Protein AF-A0A524P0E2-F1 (afdb_monomer_lite)

pLDDT: mean 77.36, std 14.12, range [30.03, 95.38]

Radius of gyration: 19.07 Å; chains: 1; bounding box: 47×27×67 Å

Foldseek 3Di:
DDDPVPPPPDDPPPPPVVLVVLVVQLVVVLVVLVVVLVCLLVPVQDPLVVLLVVLVVLLVQQVVLLVVLQVQAPDDDPLQQDPLLLLLAQDDPHDGSVVSLVSLLSNLLSLLVNLSSVLSSCSNPPPVDPPSVVLSVLSSQLSSLSNSSSSRRCVSPVPSNLVSVVSVLSNQLSVLVVLLVVCVVLPDPCNCLQVVLSVQLNVLSVVLNVCVVVSPRNSNSVVSNSVSVVSNSVSSSVSVVCCVVDPDD

Secondary structure (DSSP, 8-state):
----S-----------HHHHHHHHHHHHHHHHHHHHHHHHHHH----HHHHHHHHHHHHHHHHHHHHHHHHS-SS---TTTS-GGGGG-SEETTEE-HHHHHHHHHHHHHHHHHHHHHHHHHHHH-TTSTTHHHHHHHHHHHHHHHHHHHHS-TTT-HHHHHHHHHHHHHHHHHHHHHHHHHHHHTT-S-HHHHHHHHHHHHHHHHHHHHHHHHTSSHHHHHHHHHHHHHHHHHHHHHHHHHHHHS---

Structure (mmCIF, N/CA/C/O backbone):
data_AF-A0A524P0E2-F1
#
_entry.id   AF-A0A524P0E2-F1
#
loop_
_atom_site.group_PDB
_atom_site.id
_atom_site.type_symbol
_atom_site.label_atom_id
_atom_site.label_alt_id
_atom_site.label_comp_id
_atom_site.label_asym_id
_atom_site.label_entity_id
_atom_site.label_seq_id
_atom_site.pdbx_PDB_ins_code
_atom_site.Cartn_x
_atom_site.Cartn_y
_atom_site.Cartn_z
_atom_site.occupancy
_atom_site.B_iso_or_equiv
_atom_site.auth_seq_id
_atom_site.auth_comp_id
_atom_site.auth_asym_id
_atom_site.auth_atom_id
_atom_site.pdbx_PDB_model_num
ATOM 1 N N . MET A 1 1 ? 25.767 12.186 -12.026 1.00 40.97 1 MET A N 1
ATOM 2 C CA . MET A 1 1 ? 24.611 12.477 -12.895 1.00 40.97 1 MET A CA 1
ATOM 3 C C . MET A 1 1 ? 24.558 11.353 -13.902 1.00 40.97 1 MET A C 1
ATOM 5 O O . MET A 1 1 ? 25.440 11.322 -14.733 1.00 40.97 1 MET A O 1
ATOM 9 N N . ASP A 1 2 ? 23.616 10.417 -13.780 1.00 30.03 2 ASP A N 1
ATOM 10 C CA . ASP A 1 2 ? 23.355 9.420 -14.825 1.00 30.03 2 ASP A CA 1
ATOM 11 C C . ASP A 1 2 ? 21.859 9.101 -14.850 1.00 30.03 2 ASP A C 1
ATOM 13 O O . ASP A 1 2 ? 21.228 8.776 -13.840 1.00 30.03 2 ASP A O 1
ATOM 17 N N . SER A 1 3 ? 21.289 9.288 -16.029 1.00 42.31 3 SER A N 1
ATOM 18 C CA . SER A 1 3 ? 19.893 9.129 -16.404 1.00 42.31 3 SER A CA 1
ATOM 19 C C . SER A 1 3 ? 19.429 7.676 -16.248 1.00 42.31 3 SER A C 1
ATOM 21 O O . SER A 1 3 ? 19.798 6.786 -17.012 1.00 42.31 3 SER A O 1
ATOM 23 N N . HIS A 1 4 ? 18.580 7.402 -15.256 1.00 41.31 4 HIS A N 1
ATOM 24 C CA . HIS A 1 4 ? 17.948 6.079 -15.101 1.00 41.31 4 HIS A CA 1
ATOM 25 C C . HIS A 1 4 ? 16.419 6.098 -15.088 1.00 41.31 4 HIS A C 1
ATOM 27 O O . HIS A 1 4 ? 15.792 5.058 -14.908 1.00 41.31 4 HIS A O 1
ATOM 33 N N . ILE A 1 5 ? 15.801 7.240 -15.387 1.00 44.66 5 ILE A N 1
ATOM 34 C CA . ILE A 1 5 ? 14.574 7.185 -16.179 1.00 44.66 5 ILE A CA 1
ATOM 35 C C . ILE A 1 5 ? 15.092 7.229 -17.605 1.00 44.66 5 ILE A C 1
ATOM 37 O O . ILE A 1 5 ? 15.627 8.258 -18.013 1.00 44.66 5 ILE A O 1
ATOM 41 N N . ALA A 1 6 ? 15.053 6.097 -18.311 1.00 37.38 6 ALA A N 1
ATOM 42 C CA . ALA A 1 6 ? 15.324 6.128 -19.738 1.00 37.38 6 ALA A CA 1
ATOM 43 C C . ALA A 1 6 ? 14.368 7.178 -20.326 1.00 37.38 6 ALA A C 1
ATOM 45 O O . ALA A 1 6 ? 13.155 7.026 -20.138 1.00 37.38 6 ALA A O 1
ATOM 46 N N . PRO A 1 7 ? 14.864 8.263 -20.953 1.00 35.88 7 PRO A N 1
ATOM 47 C CA . PRO A 1 7 ? 13.983 9.063 -21.775 1.00 35.88 7 PRO A CA 1
ATOM 48 C C . PRO A 1 7 ? 13.357 8.100 -22.780 1.00 35.88 7 PRO A C 1
ATOM 50 O O . PRO A 1 7 ? 14.031 7.195 -23.281 1.00 35.88 7 PRO A O 1
ATOM 53 N N . VAL A 1 8 ? 12.060 8.257 -23.029 1.00 45.44 8 VAL A N 1
ATOM 54 C CA . VAL A 1 8 ? 11.402 7.621 -24.169 1.00 45.44 8 VAL A CA 1
ATOM 55 C C . VAL A 1 8 ? 12.051 8.243 -25.406 1.00 45.44 8 VAL A C 1
ATOM 57 O O . VAL A 1 8 ? 11.589 9.249 -25.930 1.00 45.44 8 VAL A O 1
ATOM 60 N N . SER A 1 9 ? 13.226 7.745 -25.791 1.00 34.47 9 SER A N 1
ATOM 61 C CA . SER A 1 9 ? 13.945 8.227 -26.956 1.00 34.47 9 SER A CA 1
ATOM 62 C C . SER A 1 9 ? 13.223 7.679 -28.172 1.00 34.47 9 SER A C 1
ATOM 64 O O . SER A 1 9 ? 13.333 6.491 -28.474 1.00 34.47 9 SER A O 1
ATOM 66 N N . GLY A 1 10 ? 12.448 8.563 -28.800 1.00 38.09 10 GLY A N 1
ATOM 67 C CA . GLY A 1 10 ? 12.086 8.574 -30.214 1.00 38.09 10 GLY A CA 1
ATOM 68 C C . GLY A 1 10 ? 12.149 7.233 -30.933 1.00 38.09 10 GLY A C 1
ATOM 69 O O . GLY A 1 10 ? 12.986 7.034 -31.805 1.00 38.09 10 GLY A O 1
ATOM 70 N N . THR A 1 11 ? 11.224 6.337 -30.617 1.00 36.00 11 THR A N 1
ATOM 71 C CA . THR A 1 11 ? 10.731 5.394 -31.618 1.00 36.00 11 THR A CA 1
ATOM 72 C C . THR A 1 11 ? 9.344 5.886 -31.967 1.00 36.00 11 THR A C 1
ATOM 74 O O . THR A 1 11 ? 8.543 6.141 -31.071 1.00 36.00 11 THR A O 1
ATOM 77 N N . LYS A 1 12 ? 9.141 6.157 -33.261 1.00 36.09 12 LYS A N 1
ATOM 78 C CA . LYS A 1 12 ? 7.879 6.611 -33.849 1.00 36.09 12 LYS A CA 1
ATOM 79 C C . LYS A 1 12 ? 6.706 5.946 -33.136 1.00 36.09 12 LYS A C 1
ATOM 81 O O . LYS A 1 12 ? 6.750 4.734 -32.936 1.00 36.09 12 LYS A O 1
ATOM 86 N N . ASP A 1 13 ? 5.692 6.743 -32.806 1.00 38.25 13 ASP A N 1
ATOM 87 C CA . ASP A 1 13 ? 4.358 6.308 -32.398 1.00 38.25 13 ASP A CA 1
ATOM 88 C C . ASP A 1 13 ? 3.762 5.359 -33.453 1.00 38.25 13 ASP A C 1
ATOM 90 O O . ASP A 1 13 ? 2.864 5.696 -34.218 1.00 38.25 13 ASP A O 1
ATOM 94 N N . THR A 1 14 ? 4.243 4.123 -33.512 1.00 36.12 14 THR A N 1
ATOM 95 C CA . THR A 1 14 ? 3.373 3.006 -33.822 1.00 36.12 14 THR A CA 1
ATOM 96 C C . THR A 1 14 ? 2.455 2.928 -32.623 1.00 36.12 14 THR A C 1
ATOM 98 O O . THR A 1 14 ? 2.911 2.556 -31.538 1.00 36.12 14 THR A O 1
ATOM 101 N N . GLN A 1 15 ? 1.208 3.375 -32.803 1.00 40.88 15 GLN A N 1
ATOM 102 C CA . GLN A 1 15 ? 0.092 3.138 -31.893 1.00 40.88 15 GLN A CA 1
ATOM 103 C C . GLN A 1 15 ? 0.319 1.796 -31.207 1.00 40.88 15 GLN A C 1
ATOM 105 O O . GLN A 1 15 ? 0.245 0.763 -31.857 1.00 40.88 15 GLN A O 1
ATOM 110 N N . ASN A 1 16 ? 0.727 1.812 -29.940 1.00 47.53 16 ASN A N 1
ATOM 111 C CA . ASN A 1 16 ? 1.029 0.589 -29.221 1.00 47.53 16 ASN A CA 1
ATOM 112 C C . ASN A 1 16 ? -0.336 0.066 -28.760 1.00 47.53 16 ASN A C 1
ATOM 114 O O . ASN A 1 16 ? -0.877 0.639 -27.809 1.00 47.53 16 ASN A O 1
ATOM 118 N N . PRO A 1 17 ? -0.948 -0.942 -29.419 1.00 43.53 17 PRO A N 1
ATOM 119 C CA . PRO A 1 17 ? -2.311 -1.381 -29.103 1.00 43.53 17 PRO A CA 1
ATOM 120 C C . PRO A 1 17 ? -2.456 -1.834 -27.638 1.00 43.53 17 PRO A C 1
ATOM 122 O O . PRO A 1 17 ? -3.561 -1.869 -27.104 1.00 43.53 17 PRO A O 1
ATOM 125 N N . GLY A 1 18 ? -1.335 -2.091 -26.949 1.00 59.38 18 GLY A N 1
ATOM 126 C CA . GLY A 1 18 ? -1.276 -2.340 -25.511 1.00 59.38 18 GLY A CA 1
ATOM 127 C C . GLY A 1 18 ? -1.529 -1.121 -24.609 1.00 59.38 18 GLY A C 1
ATOM 128 O O . GLY A 1 18 ? -1.960 -1.287 -23.476 1.00 59.38 18 GLY A O 1
ATOM 129 N N . ARG A 1 19 ? -1.284 0.122 -25.046 1.00 65.38 19 ARG A N 1
ATOM 130 C CA . ARG A 1 19 ? -1.416 1.306 -24.168 1.00 65.38 19 ARG A CA 1
ATOM 131 C C . ARG A 1 19 ? -2.872 1.584 -23.804 1.00 65.38 19 ARG A C 1
ATOM 133 O O . ARG A 1 19 ? -3.183 1.784 -22.632 1.00 65.38 19 ARG A O 1
ATOM 140 N N . THR A 1 20 ? -3.752 1.570 -24.801 1.00 66.31 20 THR A N 1
ATOM 141 C CA . THR A 1 20 ? -5.191 1.783 -24.610 1.00 66.31 20 THR A CA 1
ATOM 142 C C . THR A 1 20 ? -5.815 0.638 -23.818 1.00 66.31 20 THR A C 1
ATOM 144 O O . THR A 1 20 ? -6.631 0.890 -22.936 1.00 66.31 20 THR A O 1
ATOM 147 N N . SER A 1 21 ? -5.382 -0.607 -24.053 1.00 75.56 21 SER A N 1
ATOM 148 C CA . SER A 1 21 ? -5.887 -1.762 -23.306 1.00 75.56 21 SER A CA 1
ATOM 149 C C . SER A 1 21 ? -5.453 -1.752 -21.837 1.00 75.56 21 SER A C 1
ATOM 151 O O . SER A 1 21 ? -6.283 -2.025 -20.976 1.00 75.56 21 SER A O 1
ATOM 153 N N . PHE A 1 22 ? -4.213 -1.359 -21.517 1.00 73.94 22 PHE A N 1
ATOM 154 C CA . PHE A 1 22 ? -3.768 -1.211 -20.125 1.00 73.94 22 PHE A CA 1
ATOM 155 C C . PHE A 1 22 ? -4.465 -0.057 -19.396 1.00 73.94 22 PHE A C 1
ATOM 157 O O . PHE A 1 22 ? -4.791 -0.200 -18.220 1.00 73.94 22 PHE A O 1
ATOM 164 N N . LEU A 1 23 ? -4.707 1.074 -20.068 1.00 74.81 23 LEU A N 1
ATOM 165 C CA . LEU A 1 23 ? -5.460 2.184 -19.474 1.00 74.81 23 LEU A CA 1
ATOM 166 C C . LEU A 1 23 ? -6.912 1.783 -19.204 1.00 74.81 23 LEU A C 1
ATOM 168 O O . LEU A 1 23 ? -7.387 1.977 -18.091 1.00 74.81 23 LEU A O 1
ATOM 172 N N . LEU A 1 24 ? -7.581 1.159 -20.179 1.00 82.81 24 LEU A N 1
ATOM 173 C CA . LEU A 1 24 ? -8.944 0.653 -20.016 1.00 82.81 24 LEU A CA 1
ATOM 174 C C . LEU A 1 24 ? -9.024 -0.380 -18.888 1.00 82.81 24 LEU A C 1
ATOM 176 O O . LEU A 1 24 ? -9.877 -0.272 -18.012 1.00 82.81 24 LEU A O 1
ATOM 180 N N . TRP A 1 25 ? -8.108 -1.349 -18.874 1.00 84.31 25 TRP A N 1
ATOM 181 C CA . TRP A 1 25 ? -8.028 -2.352 -17.816 1.00 84.31 25 TRP A CA 1
ATOM 182 C C . TRP A 1 25 ? -7.789 -1.713 -16.445 1.00 84.31 25 TRP A C 1
ATOM 184 O O . TRP A 1 25 ? -8.423 -2.107 -15.465 1.00 84.31 25 TRP A O 1
ATOM 194 N N . GLY A 1 26 ? -6.934 -0.690 -16.375 1.00 82.44 26 GLY A N 1
ATOM 195 C CA . GLY A 1 26 ? -6.683 0.031 -15.138 1.00 82.44 26 GLY A CA 1
ATOM 196 C C . GLY A 1 26 ? -7.902 0.797 -14.639 1.00 82.44 26 GLY A C 1
ATOM 197 O O . GLY A 1 26 ? -8.252 0.695 -13.466 1.00 82.44 26 GLY A O 1
ATOM 198 N N . THR A 1 27 ? -8.609 1.485 -15.535 1.00 83.62 27 THR A N 1
ATOM 199 C CA . THR A 1 27 ? -9.869 2.167 -15.226 1.00 83.62 27 THR A CA 1
ATOM 200 C C . THR A 1 27 ? -10.929 1.185 -14.730 1.00 83.62 27 THR A C 1
ATOM 202 O O . THR A 1 27 ? -11.498 1.405 -13.662 1.00 83.62 27 THR A O 1
ATOM 205 N N . VAL A 1 28 ? -11.158 0.077 -15.445 1.00 89.62 28 VAL A N 1
ATOM 206 C CA . VAL A 1 28 ? -12.120 -0.968 -15.046 1.00 89.62 28 VAL A CA 1
ATOM 207 C C . VAL A 1 28 ? -11.756 -1.555 -13.682 1.00 89.62 28 VAL A C 1
ATOM 209 O O . VAL A 1 28 ? -12.627 -1.712 -12.830 1.00 89.62 28 VAL A O 1
ATOM 212 N N . SER A 1 29 ? -10.471 -1.813 -13.437 1.00 89.00 29 SER A N 1
ATOM 213 C CA . SER A 1 29 ? -9.992 -2.331 -12.154 1.00 89.00 29 SER A CA 1
ATOM 214 C C . SER A 1 29 ? -10.233 -1.343 -11.010 1.00 89.00 29 SER A C 1
ATOM 216 O O . SER A 1 29 ? -10.683 -1.747 -9.940 1.00 89.00 29 SER A O 1
ATOM 218 N N . CYS A 1 30 ? -9.986 -0.045 -11.218 1.00 88.31 30 CYS A N 1
ATOM 219 C CA . CYS A 1 30 ? -10.256 0.988 -10.214 1.00 88.31 30 CYS A CA 1
ATOM 220 C C . CYS A 1 30 ? -11.757 1.126 -9.915 1.00 88.31 30 CYS A C 1
ATOM 222 O O . CYS A 1 30 ? -12.129 1.230 -8.748 1.00 88.31 30 CYS A O 1
ATOM 224 N N . PHE A 1 31 ? -12.626 1.066 -10.932 1.00 91.38 31 PHE A N 1
ATOM 225 C CA . PHE A 1 31 ? -14.078 1.025 -10.719 1.00 91.38 31 PHE A CA 1
ATOM 226 C C . PHE A 1 31 ? -14.509 -0.224 -9.948 1.00 91.38 31 PHE A C 1
ATOM 228 O O . PHE A 1 31 ? -15.298 -0.119 -9.011 1.00 91.38 31 PHE A O 1
ATOM 235 N N . GLY A 1 32 ? -13.947 -1.387 -10.283 1.00 93.19 32 GLY A N 1
ATOM 236 C CA . GLY A 1 32 ? -14.162 -2.621 -9.530 1.00 93.19 32 GLY A CA 1
ATOM 237 C C . GLY A 1 32 ? -13.738 -2.494 -8.065 1.00 93.19 32 GLY A C 1
ATOM 238 O O . GLY A 1 32 ? -14.451 -2.955 -7.179 1.00 93.19 32 GLY A O 1
ATOM 239 N N . PHE A 1 33 ? -12.627 -1.806 -7.788 1.00 92.62 33 PHE A N 1
ATOM 240 C CA . PHE A 1 33 ? -12.160 -1.548 -6.424 1.00 92.62 33 PHE A CA 1
ATOM 241 C C . PHE A 1 33 ? -13.099 -0.613 -5.643 1.00 92.62 33 PHE A C 1
ATOM 243 O O . PHE A 1 33 ? -13.397 -0.870 -4.479 1.00 92.62 33 PHE A O 1
ATOM 250 N N . ILE A 1 34 ? -13.624 0.437 -6.283 1.00 93.19 34 ILE A N 1
ATOM 251 C CA . ILE A 1 34 ? -14.641 1.321 -5.684 1.00 93.19 34 ILE A CA 1
ATOM 252 C C . ILE A 1 34 ? -15.921 0.536 -5.380 1.00 93.19 34 ILE A C 1
ATOM 254 O O . ILE A 1 34 ? -16.482 0.660 -4.292 1.00 93.19 34 ILE A O 1
ATOM 258 N N . PHE A 1 35 ? -16.365 -0.308 -6.312 1.00 94.69 35 PHE A N 1
ATOM 259 C CA . PHE A 1 35 ? -17.519 -1.176 -6.097 1.00 94.69 35 PHE A CA 1
ATOM 260 C C . PHE A 1 35 ? -17.286 -2.150 -4.933 1.00 94.69 35 PHE A C 1
ATOM 262 O O . PHE A 1 35 ? -18.177 -2.360 -4.115 1.00 94.69 35 PHE A O 1
ATOM 269 N N . LEU A 1 36 ? -16.069 -2.682 -4.798 1.00 94.25 36 LEU A N 1
ATOM 270 C CA . LEU A 1 36 ? -15.681 -3.528 -3.673 1.00 94.25 36 LEU A CA 1
ATOM 271 C C . LEU A 1 36 ? -15.722 -2.780 -2.331 1.00 94.25 36 LEU A C 1
ATOM 273 O O . LEU A 1 36 ? -16.206 -3.346 -1.356 1.00 94.25 36 LEU A O 1
ATOM 277 N N . ILE A 1 37 ? -15.294 -1.513 -2.275 1.00 93.25 37 ILE A N 1
ATOM 278 C CA . ILE A 1 37 ? -15.468 -0.664 -1.081 1.00 93.25 37 ILE A CA 1
ATOM 279 C C . ILE A 1 37 ? -16.957 -0.526 -0.737 1.00 93.25 37 ILE A C 1
ATOM 281 O O . ILE A 1 37 ? -17.345 -0.720 0.414 1.00 93.25 37 ILE A O 1
ATOM 285 N N . PHE A 1 38 ? -17.799 -0.229 -1.731 1.00 93.75 38 PHE A N 1
ATOM 286 C CA . PHE A 1 38 ? -19.241 -0.062 -1.535 1.00 93.75 38 PHE A CA 1
ATOM 287 C C . PHE A 1 38 ? -19.913 -1.333 -0.992 1.00 93.75 38 PHE A C 1
ATOM 289 O O . PHE A 1 38 ? -20.643 -1.276 -0.004 1.00 93.75 38 PHE A O 1
ATOM 296 N N . ILE A 1 39 ? -19.643 -2.486 -1.609 1.00 95.38 39 ILE A N 1
ATOM 297 C CA . ILE A 1 39 ? -20.167 -3.784 -1.161 1.00 95.38 39 ILE A CA 1
ATOM 298 C C . ILE A 1 39 ? -19.618 -4.134 0.224 1.00 95.38 39 ILE A C 1
ATOM 300 O O . ILE A 1 39 ? -20.373 -4.574 1.091 1.00 95.38 39 ILE A O 1
ATOM 304 N N . GLY A 1 40 ? -18.327 -3.898 0.458 1.00 92.19 40 GLY A N 1
ATOM 305 C CA . GLY A 1 40 ? -17.680 -4.180 1.733 1.00 92.19 40 GLY A CA 1
ATOM 306 C C . GLY A 1 40 ? -18.294 -3.401 2.895 1.00 92.19 40 GLY A C 1
ATOM 307 O O . GLY A 1 40 ? -18.685 -4.008 3.887 1.00 92.19 40 GLY A O 1
ATOM 308 N N . ASN A 1 41 ? -18.514 -2.095 2.727 1.00 89.81 41 ASN A N 1
ATOM 309 C CA . ASN A 1 41 ? -19.182 -1.256 3.733 1.00 89.81 41 ASN A CA 1
ATOM 310 C C . ASN A 1 41 ? -20.607 -1.695 4.060 1.00 89.81 41 ASN A C 1
ATOM 312 O O . ASN A 1 41 ? -21.123 -1.366 5.121 1.00 89.81 41 ASN A O 1
ATOM 316 N N . ARG A 1 42 ? -21.271 -2.410 3.152 1.00 90.88 42 ARG A N 1
ATOM 317 C CA . ARG A 1 42 ? -22.663 -2.811 3.350 1.00 90.88 42 ARG A CA 1
ATOM 318 C C . ARG A 1 42 ? -22.811 -4.216 3.916 1.00 90.88 42 ARG A C 1
ATOM 320 O O . ARG A 1 42 ? -23.780 -4.479 4.620 1.00 90.88 42 ARG A O 1
ATOM 327 N N . TYR A 1 43 ? -21.881 -5.113 3.597 1.00 92.88 43 TYR A N 1
ATOM 328 C CA . TYR A 1 43 ? -22.062 -6.544 3.849 1.00 92.88 43 TYR A CA 1
ATOM 329 C C . TYR A 1 43 ? -20.892 -7.215 4.568 1.00 92.88 43 TYR A C 1
ATOM 331 O O . TYR A 1 43 ? -21.059 -8.316 5.087 1.00 92.88 43 TYR A O 1
ATOM 339 N N . PHE A 1 44 ? -19.715 -6.593 4.630 1.00 92.06 44 PHE A N 1
ATOM 340 C CA . PHE A 1 44 ? -18.516 -7.214 5.192 1.00 92.06 44 PHE A CA 1
ATOM 341 C C . PHE A 1 44 ? -18.410 -6.999 6.708 1.00 92.06 44 PHE A C 1
ATOM 343 O O . PHE A 1 44 ? -17.391 -6.544 7.220 1.00 92.06 44 PHE A O 1
ATOM 350 N N . ASN A 1 45 ? -19.481 -7.329 7.433 1.00 92.19 45 ASN A N 1
ATOM 351 C CA . ASN A 1 45 ? -19.529 -7.227 8.887 1.00 92.19 45 ASN A CA 1
ATOM 352 C C . ASN A 1 45 ? -18.973 -8.505 9.530 1.00 92.19 45 ASN A C 1
ATOM 354 O O . ASN A 1 45 ? -19.693 -9.483 9.742 1.00 92.19 45 ASN A O 1
ATOM 358 N N . LEU A 1 46 ? -17.672 -8.501 9.808 1.00 89.31 46 LEU A N 1
ATOM 359 C CA . LEU A 1 46 ? -16.998 -9.581 10.521 1.00 89.31 46 LEU A CA 1
ATOM 360 C C . LEU A 1 46 ? -16.757 -9.202 11.988 1.00 89.31 46 LEU A C 1
ATOM 362 O O . LEU A 1 46 ? -16.542 -8.026 12.289 1.00 89.31 46 LEU A O 1
ATOM 366 N N . PRO A 1 47 ? -16.695 -10.179 12.910 1.00 88.44 47 PRO A N 1
ATOM 367 C CA . PRO A 1 47 ? -16.213 -9.921 14.262 1.00 88.44 47 PRO A CA 1
ATOM 368 C C . PRO A 1 47 ? -14.801 -9.313 14.255 1.00 88.44 47 PRO A C 1
ATOM 370 O O . PRO A 1 47 ? -13.966 -9.675 13.423 1.00 88.44 47 PRO A O 1
ATOM 373 N N . GLN A 1 48 ? -14.509 -8.439 15.223 1.00 82.62 48 GLN A N 1
ATOM 374 C CA . GLN A 1 48 ? -13.256 -7.670 15.307 1.00 82.62 48 GLN A CA 1
ATOM 375 C C . GLN A 1 48 ? -11.987 -8.538 15.170 1.00 82.62 48 GLN A C 1
ATOM 377 O O . GLN A 1 48 ? -11.024 -8.153 14.508 1.00 82.62 48 GLN A O 1
ATOM 382 N N . ILE A 1 49 ? -11.996 -9.742 15.756 1.00 81.75 49 ILE A N 1
ATOM 383 C CA . ILE A 1 49 ? -10.875 -10.691 15.697 1.00 81.75 49 ILE A CA 1
ATOM 384 C C . ILE A 1 49 ? -10.596 -11.200 14.275 1.00 81.75 49 ILE A C 1
ATOM 386 O O . ILE A 1 49 ? -9.444 -11.404 13.900 1.00 81.75 49 ILE A O 1
ATOM 390 N N . TRP A 1 50 ? -11.630 -11.361 13.447 1.00 86.56 50 TRP A N 1
ATOM 391 C CA . TRP A 1 50 ? -11.467 -11.795 12.062 1.00 86.56 50 TRP A CA 1
ATOM 392 C C . TRP A 1 50 ? -10.876 -10.689 11.195 1.00 86.56 50 TRP A C 1
ATOM 394 O O . TRP A 1 50 ? -10.034 -10.983 10.350 1.00 86.56 50 TRP A O 1
ATOM 404 N N . PHE A 1 51 ? -11.226 -9.423 11.447 1.00 85.44 51 PHE A N 1
ATOM 405 C CA . PHE A 1 51 ? -10.554 -8.289 10.807 1.00 85.44 51 PHE A CA 1
ATOM 406 C C . PHE A 1 51 ? -9.055 -8.272 11.100 1.00 85.44 51 PHE A C 1
ATOM 408 O O . PHE A 1 51 ? -8.261 -8.039 10.193 1.00 85.44 51 PHE A O 1
ATOM 415 N N . PHE A 1 52 ? -8.650 -8.583 12.332 1.00 80.88 52 PHE A N 1
ATOM 416 C CA . PHE A 1 52 ? -7.234 -8.691 12.677 1.00 80.88 52 PHE A CA 1
ATOM 417 C C . PHE A 1 52 ? -6.511 -9.771 11.866 1.00 80.88 52 PHE A C 1
ATOM 419 O O . PHE A 1 52 ? -5.490 -9.483 11.237 1.00 80.88 52 PHE A O 1
ATOM 426 N N . TRP A 1 53 ? -7.055 -10.990 11.813 1.00 84.69 53 TRP A N 1
ATOM 427 C CA . TRP A 1 53 ? -6.464 -12.078 11.026 1.00 84.69 53 TRP A CA 1
ATOM 428 C C . TRP A 1 53 ? -6.431 -11.772 9.531 1.00 84.69 53 TRP A C 1
ATOM 430 O O . TRP A 1 53 ? -5.449 -12.084 8.859 1.00 84.69 53 TRP A O 1
ATOM 440 N N . LEU A 1 54 ? -7.471 -11.120 9.015 1.00 89.38 54 LEU A N 1
ATOM 441 C CA . LEU A 1 54 ? -7.549 -10.677 7.629 1.00 89.38 54 LEU A CA 1
ATOM 442 C C . LEU A 1 54 ? -6.449 -9.654 7.314 1.00 89.38 54 LEU A C 1
ATOM 444 O O . LEU A 1 54 ? -5.709 -9.823 6.348 1.00 89.38 54 LEU A O 1
ATOM 448 N N . ILE A 1 55 ? -6.291 -8.634 8.162 1.00 85.50 55 ILE A N 1
ATOM 449 C CA . ILE A 1 55 ? -5.253 -7.604 8.041 1.00 85.50 55 ILE A CA 1
ATOM 450 C C . ILE A 1 55 ? -3.848 -8.232 8.141 1.00 85.50 55 ILE A C 1
ATOM 452 O O . ILE A 1 55 ? -2.971 -7.897 7.342 1.00 85.50 55 ILE A O 1
ATOM 456 N N . LEU A 1 56 ? -3.633 -9.190 9.052 1.00 84.31 56 LEU A N 1
ATOM 457 C CA . LEU A 1 56 ? -2.379 -9.948 9.192 1.00 84.31 56 LEU A CA 1
ATOM 458 C C . LEU A 1 56 ? -2.077 -10.821 7.969 1.00 84.31 56 LEU A C 1
ATOM 460 O O . LEU A 1 56 ? -0.952 -10.813 7.464 1.00 84.31 56 LEU A O 1
ATOM 464 N N . GLY A 1 57 ? -3.070 -11.542 7.454 1.00 88.88 57 GLY A N 1
ATOM 465 C CA . GLY A 1 57 ? -2.932 -12.319 6.225 1.00 88.88 57 GLY A CA 1
ATOM 466 C C . GLY A 1 57 ? -2.570 -11.425 5.039 1.00 88.88 57 GLY A C 1
ATOM 467 O O . GLY A 1 57 ? -1.651 -11.733 4.277 1.00 88.88 57 GLY A O 1
ATOM 468 N N . TRP A 1 58 ? -3.220 -10.265 4.930 1.00 90.31 58 TRP A N 1
ATOM 469 C CA . TRP A 1 58 ? -2.958 -9.302 3.863 1.00 90.31 58 TRP A CA 1
ATOM 470 C C . TRP A 1 58 ? -1.577 -8.650 3.968 1.00 90.31 58 TRP A C 1
ATOM 472 O O . TRP A 1 58 ? -0.907 -8.421 2.958 1.00 90.31 58 TRP A O 1
ATOM 482 N N . TYR A 1 59 ? -1.087 -8.448 5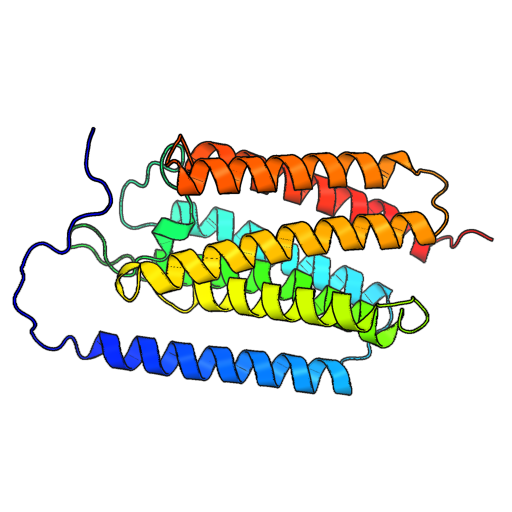.190 1.00 87.69 59 TYR A N 1
ATOM 483 C CA . TYR A 1 59 ? 0.304 -8.089 5.436 1.00 87.69 59 TYR A CA 1
ATOM 484 C C . TYR A 1 59 ? 1.291 -9.141 4.922 1.00 87.69 59 TYR A C 1
ATOM 486 O O . TYR A 1 59 ? 2.297 -8.787 4.300 1.00 87.69 59 TYR A O 1
ATOM 494 N N . GLY A 1 60 ? 0.981 -10.427 5.091 1.00 90.06 60 GLY A N 1
ATOM 495 C CA . GLY A 1 60 ? 1.747 -11.516 4.485 1.00 90.06 60 GLY A CA 1
ATOM 496 C C . GLY A 1 60 ? 1.797 -11.420 2.956 1.00 90.06 60 GLY A C 1
ATOM 497 O O . GLY A 1 60 ? 2.875 -11.540 2.369 1.00 90.06 60 GLY A O 1
ATOM 498 N N . VAL A 1 61 ? 0.662 -11.124 2.308 1.00 92.12 61 VAL A N 1
ATOM 499 C CA . VAL A 1 61 ? 0.583 -10.910 0.849 1.00 92.12 61 VAL A CA 1
ATOM 500 C C . VAL A 1 61 ? 1.468 -9.741 0.416 1.00 92.12 61 VAL A C 1
ATOM 502 O O . VAL A 1 61 ? 2.241 -9.873 -0.538 1.00 92.12 61 VAL A O 1
ATOM 505 N N . TRP A 1 62 ? 1.401 -8.617 1.131 1.00 91.00 62 TRP A N 1
ATOM 506 C CA . TRP A 1 62 ? 2.224 -7.439 0.869 1.00 91.00 62 TRP A CA 1
ATOM 507 C C . TRP A 1 62 ? 3.722 -7.743 0.959 1.00 91.00 62 TRP A C 1
ATOM 509 O O . TRP A 1 62 ? 4.467 -7.510 -0.000 1.00 91.00 62 TRP A O 1
ATOM 519 N N . LEU A 1 63 ? 4.168 -8.295 2.090 1.00 90.06 63 LEU A N 1
ATOM 520 C CA . LEU A 1 63 ? 5.581 -8.559 2.347 1.00 90.06 63 LEU A CA 1
ATOM 521 C C . LEU A 1 63 ? 6.126 -9.667 1.435 1.00 90.06 63 LEU A C 1
ATOM 523 O O . LEU A 1 63 ? 7.218 -9.532 0.879 1.00 90.06 63 LEU A O 1
ATOM 527 N N . GLY A 1 64 ? 5.358 -10.737 1.225 1.00 92.31 64 GLY A N 1
ATOM 528 C CA . GLY A 1 64 ? 5.718 -11.820 0.311 1.00 92.31 64 GLY A CA 1
ATOM 529 C C . GLY A 1 64 ? 5.885 -11.315 -1.121 1.00 92.31 64 GLY A C 1
ATOM 530 O O . GLY A 1 64 ? 6.895 -11.603 -1.770 1.00 92.31 64 GLY A O 1
ATOM 531 N N . SER A 1 65 ? 4.954 -10.478 -1.586 1.00 91.62 65 SER A N 1
ATOM 532 C CA . SER A 1 65 ? 5.031 -9.863 -2.912 1.00 91.62 65 SER A CA 1
ATOM 533 C C . SER A 1 65 ? 6.202 -8.892 -3.029 1.00 91.62 65 SER A C 1
ATOM 535 O O . SER A 1 65 ? 6.918 -8.932 -4.028 1.00 91.62 65 SER A O 1
ATOM 537 N N . TYR A 1 66 ? 6.468 -8.082 -1.996 1.00 87.19 66 TYR A N 1
ATOM 538 C CA . TYR A 1 66 ? 7.643 -7.210 -1.929 1.00 87.19 66 TYR A CA 1
ATOM 539 C C . TYR A 1 66 ? 8.941 -8.003 -2.113 1.00 87.19 66 TYR A C 1
ATOM 541 O O . TYR A 1 66 ? 9.757 -7.672 -2.974 1.00 87.19 66 TYR A O 1
ATOM 549 N N . LEU A 1 67 ? 9.139 -9.070 -1.334 1.00 89.06 67 LEU A N 1
ATOM 550 C CA . LEU A 1 67 ? 10.347 -9.890 -1.406 1.00 89.06 67 LEU A CA 1
ATOM 551 C C . LEU A 1 67 ? 10.464 -10.582 -2.768 1.00 89.06 67 LEU A C 1
ATOM 553 O O . LEU A 1 67 ? 11.531 -10.556 -3.385 1.00 89.06 67 LEU A O 1
ATOM 557 N N . LYS A 1 68 ? 9.362 -11.143 -3.279 1.00 90.50 68 LYS A N 1
ATOM 558 C CA . LYS A 1 68 ? 9.362 -11.881 -4.542 1.00 90.50 68 LYS A CA 1
ATOM 559 C C . LYS A 1 68 ? 9.586 -10.979 -5.749 1.00 90.50 68 LYS A C 1
ATOM 561 O O . LYS A 1 68 ? 10.406 -11.333 -6.601 1.00 90.50 68 LYS A O 1
ATOM 566 N N . ALA A 1 69 ? 8.956 -9.804 -5.792 1.00 85.62 69 ALA A N 1
ATOM 567 C CA . ALA A 1 69 ? 9.137 -8.816 -6.855 1.00 85.62 69 ALA A CA 1
ATOM 568 C C . ALA A 1 69 ? 10.623 -8.486 -7.054 1.00 85.62 69 ALA A C 1
ATOM 570 O O . ALA A 1 69 ? 11.105 -8.419 -8.182 1.00 85.62 69 ALA A O 1
ATOM 571 N N . ARG A 1 70 ? 11.392 -8.390 -5.962 1.00 80.06 70 ARG A N 1
ATOM 572 C CA . ARG A 1 70 ? 12.831 -8.100 -6.020 1.00 80.06 70 ARG A CA 1
ATOM 573 C C . ARG A 1 70 ? 13.659 -9.202 -6.677 1.00 80.06 70 ARG A C 1
ATOM 575 O O . ARG A 1 70 ? 14.682 -8.898 -7.279 1.00 80.06 70 ARG A O 1
ATOM 582 N N . THR A 1 71 ? 13.213 -10.453 -6.593 1.00 85.00 71 THR A N 1
ATOM 583 C CA . THR A 1 71 ? 13.922 -11.623 -7.149 1.00 85.00 71 THR A CA 1
ATOM 584 C C . THR A 1 71 ? 13.566 -11.937 -8.600 1.00 85.00 71 THR A C 1
ATOM 586 O O . THR A 1 71 ? 14.320 -12.628 -9.274 1.00 85.00 71 THR A O 1
ATOM 589 N N . VAL A 1 72 ? 12.417 -11.457 -9.085 1.00 86.75 72 VAL A N 1
ATOM 590 C CA . VAL A 1 72 ? 11.866 -11.820 -10.406 1.00 86.75 72 VAL A CA 1
ATOM 591 C C . VAL A 1 72 ? 11.970 -10.699 -11.445 1.00 86.75 72 VAL A C 1
ATOM 593 O O . VAL A 1 72 ? 11.437 -10.835 -12.546 1.00 86.75 72 VAL A O 1
ATOM 596 N N . THR A 1 73 ? 12.637 -9.594 -11.101 1.00 82.75 73 THR A N 1
ATOM 597 C CA . THR A 1 73 ? 12.919 -8.497 -12.038 1.00 82.75 73 THR A CA 1
ATOM 598 C C . THR A 1 73 ? 13.864 -8.961 -13.141 1.00 82.75 73 THR A C 1
ATOM 600 O O . THR A 1 73 ? 14.846 -9.653 -12.888 1.00 82.75 73 THR A O 1
ATOM 603 N N . SER A 1 74 ? 13.576 -8.582 -14.387 1.00 76.25 74 SER A N 1
ATOM 604 C CA . SER A 1 74 ? 14.340 -9.038 -15.562 1.00 76.25 74 SER A CA 1
ATOM 605 C C . SER A 1 74 ? 15.628 -8.252 -15.827 1.00 76.25 74 SER A C 1
ATOM 607 O O . SER A 1 74 ? 16.371 -8.548 -16.767 1.00 76.25 74 SER A O 1
ATOM 609 N N . TYR A 1 75 ? 15.907 -7.239 -15.012 1.00 69.62 75 TYR A N 1
ATOM 610 C CA . TYR A 1 75 ? 17.056 -6.355 -15.137 1.00 69.62 75 TYR A CA 1
ATOM 611 C C . TYR A 1 75 ? 17.731 -6.180 -13.777 1.00 69.62 75 TYR A C 1
ATOM 613 O O . TYR A 1 75 ? 17.096 -6.318 -12.734 1.00 69.62 75 TYR A O 1
ATOM 621 N N . ASN A 1 76 ? 19.034 -5.877 -13.786 1.00 68.38 76 ASN A N 1
ATOM 622 C CA . ASN A 1 76 ? 19.812 -5.702 -12.561 1.00 68.38 76 ASN A CA 1
ATOM 623 C C . ASN A 1 76 ? 19.390 -4.405 -11.851 1.00 68.38 76 ASN A C 1
ATOM 625 O O . ASN A 1 76 ? 19.955 -3.329 -12.073 1.00 68.38 76 ASN A O 1
ATOM 629 N N . HIS A 1 77 ? 18.326 -4.496 -11.054 1.00 68.44 77 HIS A N 1
ATOM 630 C CA . HIS A 1 77 ? 17.748 -3.359 -10.362 1.00 68.44 77 HIS A CA 1
ATOM 631 C C . HIS A 1 77 ? 18.541 -3.063 -9.097 1.00 68.44 77 HIS A C 1
ATOM 633 O O . HIS A 1 77 ? 18.578 -3.842 -8.142 1.00 68.44 77 HIS A O 1
ATOM 639 N N . ARG A 1 78 ? 19.171 -1.889 -9.058 1.00 75.25 78 ARG A N 1
ATOM 640 C CA . ARG A 1 78 ? 19.904 -1.434 -7.875 1.00 75.25 78 ARG A CA 1
ATOM 641 C C . ARG A 1 78 ? 18.917 -0.949 -6.813 1.00 75.25 78 ARG A C 1
ATOM 643 O O . ARG A 1 78 ? 18.748 0.251 -6.634 1.00 75.25 78 ARG A O 1
ATOM 650 N N . PHE A 1 79 ? 18.329 -1.868 -6.046 1.00 67.50 79 PHE A N 1
ATOM 651 C CA . PHE A 1 79 ? 17.365 -1.591 -4.959 1.00 67.50 79 PHE A CA 1
ATOM 652 C C . PHE A 1 79 ? 17.872 -0.672 -3.838 1.00 67.50 79 PHE A C 1
ATOM 654 O O . PHE A 1 79 ? 17.112 -0.270 -2.965 1.00 67.50 79 PHE A O 1
ATOM 661 N N . ARG A 1 80 ? 19.175 -0.385 -3.785 1.00 62.91 80 ARG A N 1
ATOM 662 C CA . ARG A 1 80 ? 19.729 0.632 -2.877 1.00 62.91 80 ARG A CA 1
ATOM 663 C C . ARG A 1 80 ? 19.484 2.052 -3.397 1.00 62.91 80 ARG A C 1
ATOM 665 O O . ARG A 1 80 ? 19.402 2.986 -2.611 1.00 62.91 80 ARG A O 1
ATOM 672 N N . ILE A 1 81 ? 19.391 2.195 -4.714 1.00 66.62 81 ILE A N 1
ATOM 673 C CA . ILE A 1 81 ? 19.280 3.465 -5.428 1.00 66.62 81 ILE A CA 1
ATOM 674 C C . ILE A 1 81 ? 17.835 3.677 -5.866 1.00 66.62 81 ILE A C 1
ATOM 676 O O . ILE A 1 81 ? 17.291 4.752 -5.653 1.00 66.62 81 ILE A O 1
ATOM 680 N N . HIS A 1 82 ? 17.200 2.645 -6.412 1.00 70.31 82 HIS A N 1
ATOM 681 C CA . HIS A 1 82 ? 15.867 2.730 -6.985 1.00 70.31 82 HIS A CA 1
ATOM 682 C C . HIS A 1 82 ? 14.813 2.099 -6.070 1.00 70.31 82 HIS A C 1
ATOM 684 O O . HIS A 1 82 ? 15.050 1.008 -5.538 1.00 70.31 82 HIS A O 1
ATOM 690 N N . PRO A 1 83 ? 13.644 2.741 -5.920 1.00 72.25 83 PRO A N 1
ATOM 691 C CA . PRO A 1 83 ? 12.538 2.162 -5.186 1.00 72.25 83 PRO A CA 1
ATOM 692 C C . PRO A 1 83 ? 11.894 1.012 -5.976 1.00 72.25 83 PRO A C 1
ATOM 694 O O . PRO A 1 83 ? 12.100 0.833 -7.178 1.00 72.25 83 PRO A O 1
ATOM 697 N N . THR A 1 84 ? 11.097 0.221 -5.273 1.00 74.69 84 THR A N 1
ATOM 698 C CA . THR A 1 84 ? 10.359 -0.954 -5.757 1.00 74.69 84 THR A CA 1
ATOM 699 C C . THR A 1 84 ? 9.277 -0.554 -6.746 1.00 74.69 84 THR A C 1
ATOM 701 O O . THR A 1 84 ? 8.929 -1.358 -7.598 1.00 74.69 84 THR A O 1
ATOM 704 N N . SER A 1 85 ? 8.805 0.698 -6.706 1.00 73.19 85 SER A N 1
ATOM 705 C CA . SER A 1 85 ? 7.869 1.208 -7.708 1.00 73.19 85 SER A CA 1
ATOM 706 C C . SER A 1 85 ? 8.390 1.033 -9.131 1.00 73.19 85 SER A C 1
ATOM 708 O O . SER A 1 85 ? 7.624 0.684 -10.015 1.00 73.19 85 SER A O 1
ATOM 710 N N . TYR A 1 86 ? 9.705 1.125 -9.345 1.00 75.25 86 TYR A N 1
ATOM 711 C CA . TYR A 1 86 ? 10.323 0.947 -10.662 1.00 75.25 86 TYR A CA 1
ATOM 712 C C . TYR A 1 86 ? 10.126 -0.465 -11.237 1.00 75.25 86 TYR A C 1
ATOM 714 O O . TYR A 1 86 ? 10.167 -0.629 -12.451 1.00 75.25 86 TYR A O 1
ATOM 722 N N . ILE A 1 87 ? 9.843 -1.470 -10.397 1.00 81.56 87 ILE A N 1
ATOM 723 C CA . ILE A 1 87 ? 9.446 -2.807 -10.861 1.00 81.56 87 ILE A CA 1
ATOM 724 C C . ILE A 1 87 ? 8.113 -2.751 -11.629 1.00 81.56 87 ILE A C 1
ATOM 726 O O . ILE A 1 87 ? 7.879 -3.575 -12.509 1.00 81.56 87 ILE A O 1
ATOM 730 N N . GLY A 1 88 ? 7.270 -1.753 -11.359 1.00 79.75 88 GLY A N 1
ATOM 731 C CA . GLY A 1 88 ? 6.011 -1.492 -12.055 1.00 79.75 88 GLY A CA 1
ATOM 732 C C . GLY A 1 88 ? 6.156 -1.089 -13.528 1.00 79.75 88 GLY A C 1
ATOM 733 O O . GLY A 1 88 ? 5.163 -0.769 -14.175 1.00 79.75 88 GLY A O 1
ATOM 734 N N . GLN A 1 89 ? 7.369 -1.085 -14.082 1.00 82.88 89 GLN A N 1
ATOM 735 C CA . GLN A 1 89 ? 7.596 -0.967 -15.519 1.00 82.88 89 GLN A CA 1
ATOM 736 C C . GLN A 1 89 ? 7.389 -2.326 -16.194 1.00 82.88 89 GLN A C 1
ATOM 738 O O . GLN A 1 89 ? 8.047 -3.305 -15.844 1.00 82.88 89 GLN A O 1
ATOM 743 N N . THR A 1 90 ? 6.522 -2.391 -17.206 1.00 83.88 90 THR A N 1
ATOM 744 C CA . THR A 1 90 ? 6.307 -3.626 -17.986 1.00 83.88 90 THR A CA 1
ATOM 745 C C . THR A 1 90 ? 7.460 -3.931 -18.945 1.00 83.88 90 THR A C 1
ATOM 747 O O . THR A 1 90 ? 7.648 -5.084 -19.335 1.00 83.88 90 THR A O 1
ATOM 750 N N . TRP A 1 91 ? 8.266 -2.921 -19.291 1.00 82.25 91 TRP A N 1
ATOM 751 C CA . TRP A 1 91 ? 9.398 -3.031 -20.209 1.00 82.25 91 TRP A CA 1
ATOM 752 C C . TRP A 1 91 ? 10.551 -2.120 -19.782 1.00 82.25 91 TRP A C 1
ATOM 754 O O . TRP A 1 91 ? 10.331 -0.946 -19.482 1.00 82.25 91 TRP A O 1
ATOM 764 N N . VAL A 1 92 ? 11.784 -2.637 -19.775 1.00 79.50 92 VAL A N 1
ATOM 765 C CA . VAL A 1 92 ? 12.989 -1.893 -19.367 1.00 79.50 92 VAL A CA 1
ATOM 766 C C . VAL A 1 92 ? 14.157 -2.260 -20.280 1.00 79.50 92 VAL A C 1
ATOM 768 O O . VAL A 1 92 ? 14.490 -3.433 -20.420 1.00 79.50 92 VAL A O 1
ATOM 771 N N . LYS A 1 93 ? 14.808 -1.259 -20.897 1.00 80.31 93 LYS A N 1
ATOM 772 C CA . LYS A 1 93 ? 16.006 -1.436 -21.751 1.00 80.31 93 LYS A CA 1
ATOM 773 C C . LYS A 1 93 ? 15.866 -2.564 -22.794 1.00 80.31 93 LYS A C 1
ATOM 775 O O . LYS A 1 93 ? 16.740 -3.416 -22.915 1.00 80.31 93 LYS A O 1
ATOM 780 N N . GLY A 1 94 ? 14.741 -2.601 -23.509 1.00 78.81 94 GLY A N 1
ATOM 781 C CA . GLY A 1 94 ? 14.499 -3.608 -24.551 1.00 78.81 94 GLY A CA 1
ATOM 782 C C . GLY A 1 94 ? 14.098 -4.999 -24.041 1.00 78.81 94 GLY A C 1
ATOM 783 O O . GLY A 1 94 ? 13.893 -5.890 -24.857 1.00 78.81 94 GLY A O 1
ATOM 784 N N . LYS A 1 95 ? 13.952 -5.200 -22.725 1.00 81.44 95 LYS A N 1
ATOM 785 C CA . LYS A 1 95 ? 13.541 -6.476 -22.127 1.00 81.44 95 LYS A CA 1
ATOM 786 C C . LYS A 1 95 ? 12.172 -6.367 -21.460 1.00 81.44 95 LYS A C 1
ATOM 788 O O . LYS A 1 95 ? 11.890 -5.399 -20.751 1.00 81.44 95 LYS A O 1
ATOM 793 N N . SER A 1 96 ? 11.356 -7.405 -21.630 1.00 84.25 96 SER A N 1
ATOM 794 C CA . SER A 1 96 ? 10.106 -7.567 -20.882 1.00 84.25 96 SER A CA 1
ATOM 795 C C . SER A 1 96 ? 10.386 -7.707 -19.385 1.00 84.25 96 SER A C 1
ATOM 797 O O . SER A 1 96 ? 11.281 -8.448 -18.980 1.00 84.25 96 SER A O 1
ATOM 799 N N . ASN A 1 97 ? 9.611 -7.012 -18.555 1.00 87.12 97 ASN A N 1
ATOM 800 C CA . ASN A 1 97 ? 9.609 -7.127 -17.094 1.00 87.12 97 ASN A CA 1
ATOM 801 C C . ASN A 1 97 ? 8.203 -7.483 -16.569 1.00 87.12 97 ASN A C 1
ATOM 803 O O . ASN A 1 97 ? 7.872 -7.235 -15.413 1.00 87.12 97 ASN A O 1
ATOM 807 N N . ILE A 1 98 ? 7.364 -8.102 -17.409 1.00 86.81 98 ILE A N 1
ATOM 808 C CA . ILE A 1 98 ? 5.961 -8.390 -17.076 1.00 86.81 98 ILE A CA 1
ATOM 809 C C . ILE A 1 98 ? 5.809 -9.239 -15.804 1.00 86.81 98 ILE A C 1
ATOM 811 O O . ILE A 1 98 ? 4.916 -9.004 -14.998 1.00 86.81 98 ILE A O 1
ATOM 815 N N . ARG A 1 99 ? 6.731 -10.181 -15.565 1.00 88.88 99 ARG A N 1
ATOM 816 C CA . ARG A 1 99 ? 6.745 -10.993 -14.341 1.00 88.88 99 ARG A CA 1
ATOM 817 C C . ARG A 1 99 ? 7.005 -10.140 -13.100 1.00 88.88 99 ARG A C 1
ATOM 819 O O . ARG A 1 99 ? 6.323 -10.316 -12.099 1.00 88.88 99 ARG A O 1
ATOM 826 N N . GLY A 1 100 ? 7.971 -9.223 -13.170 1.00 88.06 100 GLY A N 1
ATOM 827 C CA . GLY A 1 100 ? 8.236 -8.256 -12.105 1.00 88.06 100 GLY A CA 1
ATOM 828 C C . GLY A 1 100 ? 7.014 -7.381 -11.844 1.00 88.06 100 GLY A C 1
ATOM 829 O O . GLY A 1 100 ? 6.593 -7.256 -10.696 1.00 88.06 100 GLY A O 1
ATOM 830 N N . TYR A 1 101 ? 6.402 -6.860 -12.910 1.00 88.31 101 TYR A N 1
ATOM 831 C CA . TYR A 1 101 ? 5.182 -6.059 -12.842 1.00 88.31 101 TYR A CA 1
ATOM 832 C C . TYR A 1 101 ? 4.034 -6.785 -12.121 1.00 88.31 101 TYR A C 1
ATOM 834 O O . TYR A 1 101 ? 3.440 -6.201 -11.223 1.00 88.31 101 TYR A O 1
ATOM 842 N N . TRP A 1 102 ? 3.768 -8.063 -12.413 1.00 89.81 102 TRP A N 1
ATOM 843 C CA . TRP A 1 102 ? 2.718 -8.821 -11.713 1.00 89.81 102 TRP A CA 1
ATOM 844 C C . TRP A 1 102 ? 2.961 -8.939 -10.206 1.00 89.81 102 TRP A C 1
ATOM 846 O O . TRP A 1 102 ? 2.044 -8.756 -9.408 1.00 89.81 102 TRP A O 1
ATOM 856 N N . TRP A 1 103 ? 4.204 -9.187 -9.791 1.00 92.00 103 TRP A N 1
ATOM 857 C CA . TRP A 1 103 ? 4.546 -9.206 -8.366 1.00 92.00 103 TRP A CA 1
ATOM 858 C C . TRP A 1 103 ? 4.496 -7.812 -7.733 1.00 92.00 103 TRP A C 1
ATOM 860 O O . TRP A 1 103 ? 4.149 -7.686 -6.561 1.00 92.00 103 TRP A O 1
ATOM 870 N N . TYR A 1 104 ? 4.791 -6.760 -8.499 1.00 89.19 104 TYR A N 1
ATOM 871 C CA . TYR A 1 104 ? 4.587 -5.383 -8.058 1.00 89.19 104 TYR A CA 1
ATOM 872 C C . TYR A 1 104 ? 3.099 -5.039 -7.897 1.00 89.19 104 TYR A C 1
ATOM 874 O O . TYR A 1 104 ? 2.720 -4.408 -6.914 1.00 89.19 104 TYR A O 1
ATOM 882 N N . MET A 1 105 ? 2.238 -5.519 -8.792 1.00 90.00 105 MET A N 1
ATOM 883 C CA . MET A 1 105 ? 0.791 -5.401 -8.635 1.00 90.00 105 MET A CA 1
ATOM 884 C C . MET A 1 105 ? 0.324 -6.129 -7.367 1.00 90.00 105 MET A C 1
ATOM 886 O O . MET A 1 105 ? -0.420 -5.551 -6.582 1.00 90.00 105 MET A O 1
ATOM 890 N N . GLY A 1 106 ? 0.821 -7.344 -7.106 1.00 91.19 106 GLY A N 1
ATOM 891 C CA . GLY A 1 106 ? 0.567 -8.066 -5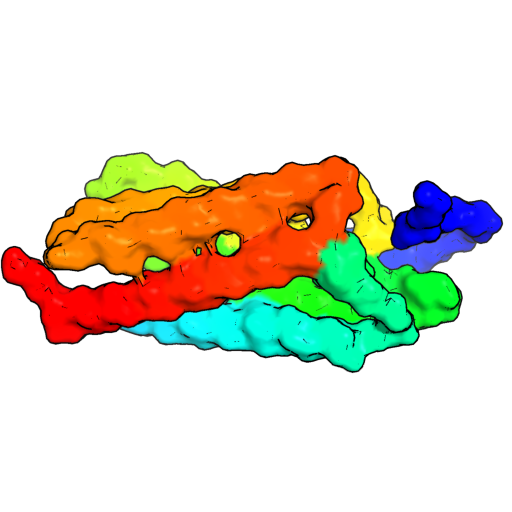.852 1.00 91.19 106 GLY A CA 1
ATOM 892 C C . GLY A 1 106 ? 1.030 -7.295 -4.610 1.00 91.19 106 GLY A C 1
ATOM 893 O O . GLY A 1 106 ? 0.312 -7.236 -3.615 1.00 91.19 106 GLY A O 1
ATOM 894 N N . PHE A 1 107 ? 2.183 -6.624 -4.687 1.00 89.62 107 PHE A N 1
ATOM 895 C CA . PHE A 1 107 ? 2.661 -5.715 -3.642 1.00 89.62 107 PHE A CA 1
ATOM 896 C C . PHE A 1 107 ? 1.675 -4.567 -3.399 1.00 89.62 107 PHE A C 1
ATOM 898 O O . PHE A 1 107 ? 1.304 -4.319 -2.254 1.00 89.62 107 PHE A O 1
ATOM 905 N N . SER A 1 108 ? 1.208 -3.895 -4.450 1.0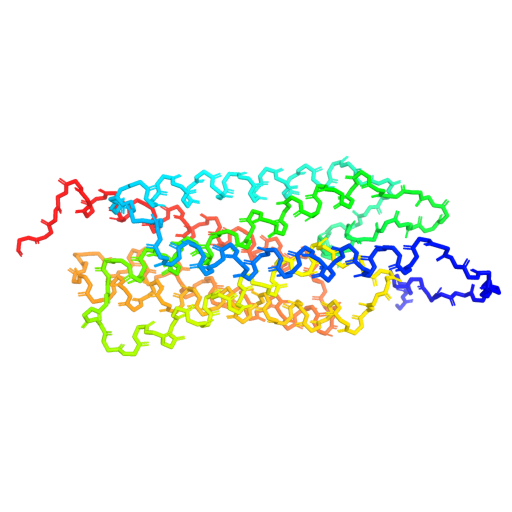0 88.94 108 SER A N 1
ATOM 906 C CA . SER A 1 108 ? 0.232 -2.810 -4.323 1.00 88.94 108 SER A CA 1
ATOM 907 C C . SER A 1 108 ? -1.123 -3.293 -3.808 1.00 88.94 108 SER A C 1
ATOM 909 O O . SER A 1 108 ? -1.690 -2.651 -2.935 1.00 88.94 108 SER A O 1
ATOM 911 N N . ILE A 1 109 ? -1.627 -4.442 -4.267 1.00 91.25 109 ILE A N 1
ATOM 912 C CA . ILE A 1 109 ? -2.870 -5.043 -3.754 1.00 91.25 109 ILE A CA 1
ATOM 913 C C . ILE A 1 109 ? -2.730 -5.374 -2.264 1.00 91.25 109 ILE A C 1
ATOM 915 O O . ILE A 1 109 ? -3.600 -5.022 -1.466 1.00 91.25 109 ILE A O 1
ATOM 919 N N . GLY A 1 110 ? -1.620 -6.011 -1.881 1.00 90.25 110 GLY A N 1
ATOM 920 C CA . GLY A 1 110 ? -1.306 -6.329 -0.490 1.00 90.25 110 GLY A CA 1
ATOM 921 C C . GLY A 1 110 ? -1.220 -5.079 0.387 1.00 90.25 110 GLY A C 1
ATOM 922 O O . GLY A 1 110 ? -1.712 -5.067 1.508 1.00 90.25 110 GLY A O 1
ATOM 923 N N . LEU A 1 111 ? -0.637 -3.992 -0.115 1.00 87.12 111 LEU A N 1
ATOM 924 C CA . LEU A 1 111 ? -0.565 -2.746 0.644 1.00 87.12 111 LEU A CA 1
ATOM 925 C C . LEU A 1 111 ? -1.923 -2.028 0.709 1.00 87.12 111 LEU A C 1
ATOM 927 O O . LEU A 1 111 ? -2.251 -1.459 1.742 1.00 87.12 111 LEU A O 1
ATOM 931 N N . ALA A 1 112 ? -2.720 -2.067 -0.363 1.00 89.94 112 ALA A N 1
ATOM 932 C CA . ALA A 1 112 ? -4.023 -1.404 -0.455 1.00 89.94 112 ALA A CA 1
ATOM 933 C C . ALA A 1 112 ? -5.102 -2.063 0.4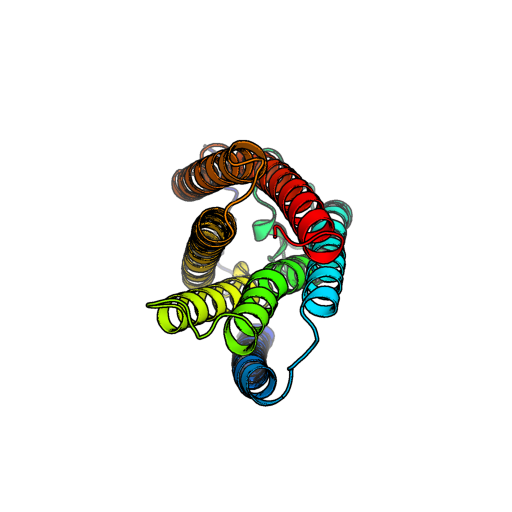13 1.00 89.94 112 ALA A C 1
ATOM 935 O O . ALA A 1 112 ? -5.984 -1.375 0.923 1.00 89.94 112 ALA A O 1
ATOM 936 N N . GLY A 1 113 ? -5.049 -3.384 0.602 1.00 90.00 113 GLY A N 1
ATOM 937 C CA . GLY A 1 113 ? -6.063 -4.062 1.412 1.00 90.00 113 GLY A CA 1
ATOM 938 C C . GLY A 1 113 ? -5.953 -3.761 2.906 1.00 90.00 113 GLY A C 1
ATOM 939 O O . GLY A 1 113 ? -6.959 -3.821 3.596 1.00 90.00 113 GLY A O 1
ATOM 940 N N . MET A 1 114 ? -4.786 -3.352 3.417 1.00 85.81 114 MET A N 1
ATOM 941 C CA . MET A 1 114 ? -4.669 -2.946 4.824 1.00 85.81 114 MET A CA 1
ATOM 942 C C . MET A 1 114 ? -5.561 -1.740 5.166 1.00 85.81 114 MET A C 1
ATOM 944 O O . MET A 1 114 ? -6.439 -1.903 6.011 1.00 85.81 114 MET A O 1
ATOM 948 N N . PRO A 1 115 ? -5.414 -0.552 4.536 1.00 85.62 115 PRO A N 1
ATOM 949 C CA . PRO A 1 115 ? -6.292 0.581 4.814 1.00 85.62 115 PRO A CA 1
ATOM 950 C C . PRO A 1 115 ? -7.753 0.288 4.454 1.00 85.62 115 PRO A C 1
ATOM 952 O O . PRO A 1 115 ? -8.642 0.769 5.146 1.00 85.62 115 PRO A O 1
ATOM 955 N N . LEU A 1 116 ? -8.016 -0.545 3.440 1.00 91.44 116 LEU A N 1
ATOM 956 C CA . LEU A 1 116 ? -9.369 -1.001 3.116 1.00 91.44 116 LEU A CA 1
ATOM 957 C C . LEU A 1 116 ? -10.019 -1.749 4.292 1.00 91.44 116 LEU A C 1
ATOM 959 O O . LEU A 1 116 ? -11.113 -1.398 4.724 1.00 91.44 116 LEU A O 1
ATOM 963 N N . PHE A 1 117 ? -9.341 -2.763 4.831 1.00 89.88 117 PHE A N 1
ATOM 964 C CA . PHE A 1 117 ? -9.863 -3.562 5.936 1.00 89.88 117 PHE A CA 1
ATOM 965 C C . PHE A 1 117 ? -9.892 -2.793 7.255 1.00 89.88 117 PHE A C 1
ATOM 967 O O . PHE A 1 117 ? -10.800 -3.014 8.051 1.00 89.88 117 PHE A O 1
ATOM 974 N N . PHE A 1 118 ? -8.964 -1.853 7.471 1.00 85.75 118 PHE A N 1
ATOM 975 C CA . PHE A 1 118 ? -9.089 -0.887 8.563 1.00 85.75 118 PHE A CA 1
ATOM 976 C C . PHE A 1 118 ? -10.332 -0.010 8.397 1.00 85.75 118 PHE A C 1
ATOM 978 O O . PHE A 1 118 ? -11.033 0.204 9.376 1.00 85.75 118 PHE A O 1
ATOM 985 N N . GLY A 1 119 ? -10.647 0.448 7.184 1.00 88.50 119 GLY A N 1
ATOM 986 C CA . GLY A 1 119 ? -11.873 1.201 6.915 1.00 88.50 119 GLY A CA 1
ATOM 987 C C . GLY A 1 119 ? -13.127 0.408 7.286 1.00 88.50 119 GLY A C 1
ATOM 988 O O . GLY A 1 119 ? -13.947 0.905 8.050 1.00 88.50 119 GLY A O 1
ATOM 989 N N . PHE A 1 120 ? -13.225 -0.853 6.851 1.00 91.81 120 PHE A N 1
ATOM 990 C CA . PHE A 1 120 ? -14.348 -1.726 7.220 1.00 91.81 120 PHE A CA 1
ATOM 991 C C . PHE A 1 120 ? -14.418 -1.972 8.730 1.00 91.81 120 PHE A C 1
ATOM 993 O O . PHE A 1 120 ? -15.491 -1.897 9.319 1.00 91.81 120 PHE A O 1
ATOM 1000 N N . LEU A 1 121 ? -13.279 -2.225 9.379 1.00 87.06 121 LEU A N 1
ATOM 1001 C CA . LEU A 1 121 ? -13.227 -2.394 10.828 1.00 87.06 121 LEU A CA 1
ATOM 1002 C C . LEU A 1 121 ? -13.793 -1.159 11.551 1.00 87.06 121 LEU A C 1
ATOM 1004 O O . LEU A 1 121 ? -14.580 -1.304 12.485 1.00 87.06 121 LEU A O 1
ATOM 1008 N N . LEU A 1 122 ? -13.401 0.041 11.119 1.00 84.06 122 LEU A N 1
ATOM 1009 C CA . LEU A 1 122 ? -13.874 1.299 11.694 1.00 84.06 122 LEU A CA 1
ATOM 1010 C C . LEU A 1 122 ? -15.365 1.528 11.451 1.00 84.06 122 LEU A C 1
ATOM 1012 O O . LEU A 1 122 ? -16.075 1.896 12.385 1.00 84.06 122 LEU A O 1
ATOM 1016 N N . GLU A 1 123 ? -15.831 1.251 10.234 1.00 88.88 123 GLU A N 1
ATOM 1017 C CA . GLU A 1 123 ? -17.236 1.381 9.844 1.00 88.88 123 GLU A CA 1
ATOM 1018 C C . GLU A 1 123 ? -18.147 0.494 10.698 1.00 88.88 123 GLU A C 1
ATOM 1020 O O . GLU A 1 123 ? -19.228 0.929 11.065 1.00 88.88 123 GLU A O 1
ATOM 1025 N N . PHE A 1 124 ? -17.733 -0.727 11.047 1.00 88.94 124 PHE A N 1
ATOM 1026 C CA . PHE A 1 124 ? -18.608 -1.657 11.772 1.00 88.94 124 PHE A CA 1
ATOM 1027 C C . PHE A 1 124 ? -18.450 -1.628 13.295 1.00 88.94 124 PHE A C 1
ATOM 1029 O O . PHE A 1 124 ? -19.411 -1.923 14.002 1.00 88.94 124 PHE A O 1
ATOM 1036 N N . HIS A 1 125 ? -17.268 -1.282 13.816 1.00 84.44 125 HIS A N 1
ATOM 1037 C CA . HIS A 1 125 ? -16.967 -1.430 15.250 1.00 84.44 125 HIS A CA 1
ATOM 1038 C C . HIS A 1 125 ? -16.695 -0.106 15.972 1.00 84.44 125 HIS A C 1
ATOM 1040 O O . HIS A 1 125 ? -16.674 -0.076 17.202 1.00 84.44 125 HIS A O 1
ATOM 1046 N N . PHE A 1 126 ? -16.517 1.001 15.243 1.00 80.00 126 PHE A N 1
ATOM 1047 C CA . PHE A 1 126 ? -16.044 2.265 15.821 1.00 80.00 126 PHE A CA 1
ATOM 1048 C C . PHE A 1 126 ? -16.841 3.506 15.387 1.00 80.00 126 PHE A C 1
ATOM 1050 O O . PHE A 1 126 ? -16.353 4.624 15.541 1.00 80.00 126 PHE A O 1
ATOM 1057 N N . GLN A 1 127 ? -18.089 3.345 14.923 1.00 80.69 127 GLN A N 1
ATOM 1058 C CA . GLN A 1 127 ? -18.946 4.473 14.502 1.00 80.69 127 GLN A CA 1
ATOM 1059 C C . GLN A 1 127 ? -19.229 5.512 15.597 1.00 80.69 127 GLN A C 1
ATOM 1061 O O . GLN A 1 127 ? -19.607 6.639 15.297 1.00 80.69 127 GLN A O 1
ATOM 1066 N N . HIS A 1 128 ? -19.052 5.140 16.864 1.00 78.75 128 HIS A N 1
ATOM 1067 C CA . HIS A 1 128 ? -19.264 6.019 18.013 1.00 78.75 128 HIS A CA 1
ATOM 1068 C C . HIS A 1 128 ? -18.168 7.086 18.184 1.00 78.75 128 HIS A C 1
ATOM 1070 O O . HIS A 1 128 ? -18.321 7.974 19.016 1.00 78.75 128 HIS A O 1
ATOM 1076 N N . LEU A 1 129 ? -17.051 6.989 17.454 1.00 73.00 129 LEU A N 1
ATOM 1077 C CA . LEU A 1 129 ? -15.968 7.967 17.520 1.00 73.00 129 LEU A CA 1
ATOM 1078 C C . LEU A 1 129 ? -16.266 9.180 16.630 1.00 73.00 129 LEU A C 1
ATOM 1080 O O . LEU A 1 129 ? -16.609 9.042 15.453 1.00 73.00 129 LEU A O 1
ATOM 1084 N N . ASP A 1 130 ? -16.050 10.379 17.170 1.00 76.94 130 ASP A N 1
ATOM 1085 C CA . ASP A 1 130 ? -16.206 11.617 16.410 1.00 76.94 130 ASP A CA 1
ATOM 1086 C C . ASP A 1 130 ? -15.302 11.629 15.171 1.00 76.94 130 ASP A C 1
ATOM 1088 O O . ASP A 1 130 ? -14.141 11.212 15.198 1.00 76.94 130 ASP A O 1
ATOM 1092 N N . HIS A 1 131 ? -15.842 12.131 14.059 1.00 80.12 131 HIS A N 1
ATOM 1093 C CA . HIS A 1 131 ? -15.140 12.261 12.776 1.00 80.12 131 HIS A CA 1
ATOM 1094 C C . HIS A 1 131 ? -14.646 10.942 12.145 1.00 80.12 131 HIS A C 1
ATOM 1096 O O . HIS A 1 131 ? -13.893 10.982 11.166 1.00 80.12 131 HIS A O 1
ATOM 1102 N N . ILE A 1 132 ? -15.101 9.776 12.618 1.00 80.44 132 ILE A N 1
ATOM 1103 C CA . ILE A 1 132 ? -14.669 8.472 12.092 1.00 80.44 132 ILE A CA 1
ATOM 1104 C C . ILE A 1 132 ? -14.967 8.292 10.597 1.00 80.44 132 ILE A C 1
ATOM 1106 O O . ILE A 1 132 ? -14.144 7.755 9.860 1.00 80.44 132 ILE A O 1
ATOM 1110 N N . ASN A 1 133 ? -16.075 8.852 10.107 1.00 84.88 133 ASN A N 1
ATOM 1111 C CA . ASN A 1 133 ? -16.431 8.811 8.686 1.00 84.88 133 ASN A CA 1
ATOM 1112 C C . ASN A 1 133 ? -15.385 9.512 7.803 1.00 84.88 133 ASN A C 1
ATOM 1114 O O . ASN A 1 133 ? -15.054 9.030 6.721 1.00 84.88 133 ASN A O 1
ATOM 1118 N N . ILE A 1 134 ? -14.816 10.629 8.273 1.00 83.19 134 ILE A N 1
ATOM 1119 C CA . ILE A 1 134 ? -13.755 11.352 7.552 1.00 83.19 134 ILE A CA 1
ATOM 1120 C C . ILE A 1 134 ? -12.507 10.470 7.469 1.00 83.19 134 ILE A C 1
ATOM 1122 O O . ILE A 1 134 ? -11.900 10.331 6.407 1.00 83.19 134 ILE A O 1
ATOM 1126 N N . ILE A 1 135 ? -12.155 9.832 8.583 1.00 80.44 135 ILE A N 1
ATOM 1127 C CA . ILE A 1 135 ? -11.042 8.887 8.680 1.00 80.44 135 ILE A CA 1
ATOM 1128 C C . ILE A 1 135 ? -11.216 7.719 7.695 1.00 80.44 135 ILE A C 1
ATOM 1130 O O . ILE A 1 135 ? -10.292 7.406 6.940 1.00 80.44 135 ILE A O 1
ATOM 1134 N N . ILE A 1 136 ? -12.400 7.109 7.666 1.00 86.31 136 ILE A N 1
ATOM 1135 C CA . ILE A 1 136 ? -12.741 5.995 6.776 1.00 86.31 136 ILE A CA 1
ATOM 1136 C C . ILE A 1 136 ? -12.591 6.413 5.306 1.00 86.31 136 ILE A C 1
ATOM 1138 O O . ILE A 1 136 ? -11.974 5.697 4.515 1.00 86.31 136 ILE A O 1
ATOM 1142 N N . ILE A 1 137 ? -13.054 7.613 4.945 1.00 86.38 137 ILE A N 1
ATOM 1143 C CA . ILE A 1 137 ? -12.884 8.167 3.595 1.00 86.38 137 ILE A CA 1
ATOM 1144 C C . ILE A 1 137 ? -11.398 8.300 3.231 1.00 86.38 137 ILE A C 1
ATOM 1146 O O . ILE A 1 137 ? -10.998 7.875 2.145 1.00 86.38 137 ILE A O 1
ATOM 1150 N N . PHE A 1 138 ? -10.556 8.833 4.122 1.00 83.69 138 PHE A N 1
ATOM 1151 C CA . PHE A 1 138 ? -9.114 8.939 3.866 1.00 83.69 138 PHE A CA 1
ATOM 1152 C C . PHE A 1 138 ? -8.444 7.572 3.691 1.00 83.69 138 PHE A C 1
ATOM 1154 O O . PHE A 1 138 ? -7.568 7.430 2.833 1.00 83.69 138 PHE A O 1
ATOM 1161 N N . LEU A 1 139 ? -8.868 6.559 4.452 1.00 86.06 139 LEU A N 1
ATOM 1162 C CA . LEU A 1 139 ? -8.390 5.187 4.284 1.00 86.06 139 LEU A CA 1
ATOM 1163 C C . LEU A 1 139 ? -8.775 4.622 2.912 1.00 86.06 139 LEU A C 1
ATOM 1165 O O . LEU A 1 139 ? -7.919 4.055 2.235 1.00 86.06 139 LEU A O 1
ATOM 1169 N N . TYR A 1 140 ? -10.010 4.829 2.453 1.00 90.06 140 TYR A N 1
ATOM 1170 C CA . TYR A 1 140 ? -10.451 4.368 1.132 1.00 90.06 140 TYR A CA 1
ATOM 1171 C C . TYR A 1 140 ? -9.773 5.100 -0.022 1.00 90.06 140 TYR A C 1
ATOM 1173 O O . TYR A 1 140 ? -9.361 4.455 -0.988 1.00 90.06 140 TYR A O 1
ATOM 1181 N N . ILE A 1 141 ? -9.574 6.415 0.087 1.00 86.19 141 ILE A N 1
ATOM 1182 C CA . ILE A 1 141 ? -8.800 7.185 -0.896 1.00 86.19 141 ILE A CA 1
ATOM 1183 C C . ILE A 1 141 ? -7.351 6.681 -0.939 1.00 86.19 141 ILE A C 1
ATOM 1185 O O . ILE A 1 141 ? -6.804 6.462 -2.021 1.00 86.19 141 ILE A O 1
ATOM 1189 N N . GLY A 1 142 ? -6.743 6.441 0.226 1.00 85.19 142 GLY A N 1
ATOM 1190 C CA . GLY A 1 142 ? -5.407 5.860 0.333 1.00 85.19 142 GLY A CA 1
ATOM 1191 C C . GLY A 1 142 ? -5.322 4.478 -0.318 1.00 85.19 142 GLY A C 1
ATOM 1192 O O . GLY A 1 142 ? -4.444 4.244 -1.147 1.00 85.19 142 GLY A O 1
ATOM 1193 N N . ALA A 1 143 ? -6.264 3.584 -0.001 1.00 89.69 143 ALA A N 1
ATOM 1194 C CA . ALA A 1 143 ? -6.358 2.242 -0.573 1.00 89.69 143 ALA A CA 1
ATOM 1195 C C . ALA A 1 143 ? -6.471 2.281 -2.105 1.00 89.69 143 ALA A C 1
ATOM 1197 O O . ALA A 1 143 ? -5.713 1.601 -2.799 1.00 89.69 143 ALA A O 1
ATOM 1198 N N . LEU A 1 144 ? -7.356 3.132 -2.634 1.00 89.44 144 LEU A N 1
ATOM 1199 C CA . LEU A 1 144 ? -7.544 3.316 -4.072 1.00 89.44 144 LEU A CA 1
ATOM 1200 C C . LEU A 1 144 ? -6.278 3.866 -4.745 1.00 89.44 144 LEU A C 1
ATOM 1202 O O . LEU A 1 144 ? -5.895 3.389 -5.812 1.00 89.44 144 LEU A O 1
ATOM 1206 N N . GLY A 1 145 ? -5.596 4.827 -4.116 1.00 84.31 145 GLY A N 1
ATOM 1207 C CA . GLY A 1 145 ? -4.334 5.376 -4.614 1.00 84.31 145 GLY A CA 1
ATOM 1208 C C . GLY A 1 145 ? -3.228 4.321 -4.704 1.00 84.31 145 GLY A C 1
ATOM 1209 O O . GLY A 1 145 ? -2.569 4.202 -5.738 1.00 84.31 145 GLY A O 1
ATOM 1210 N N . ILE A 1 146 ? -3.065 3.508 -3.656 1.00 86.81 146 ILE A N 1
ATOM 1211 C CA . ILE A 1 146 ? -2.085 2.409 -3.608 1.00 86.81 146 ILE A CA 1
ATOM 1212 C C . ILE A 1 146 ? -2.401 1.351 -4.672 1.00 86.81 146 ILE A C 1
ATOM 1214 O O . ILE A 1 146 ? -1.504 0.893 -5.385 1.00 86.81 146 ILE A O 1
ATOM 1218 N N . PHE A 1 147 ? -3.674 0.976 -4.798 1.00 89.75 147 PHE A N 1
ATOM 1219 C CA . PHE A 1 147 ? -4.131 0.018 -5.798 1.00 89.75 147 PHE A CA 1
ATOM 1220 C C . PHE A 1 147 ? -3.865 0.535 -7.218 1.00 89.75 147 PHE A C 1
ATOM 1222 O O . PHE A 1 147 ? -3.202 -0.140 -8.009 1.00 89.75 147 PHE A O 1
ATOM 1229 N N . GLY A 1 148 ? -4.281 1.770 -7.511 1.00 84.38 148 GLY A N 1
ATOM 1230 C CA . GLY A 1 148 ? -4.053 2.424 -8.799 1.00 84.38 148 GLY A CA 1
ATOM 1231 C C . GLY A 1 148 ? -2.571 2.502 -9.173 1.00 84.38 148 GLY A C 1
ATOM 1232 O O . GLY A 1 148 ? -2.221 2.282 -10.332 1.00 84.38 148 GLY A O 1
ATOM 1233 N N . GLN A 1 149 ? -1.684 2.710 -8.192 1.00 82.38 149 GLN A N 1
ATOM 1234 C CA . GLN A 1 149 ? -0.234 2.694 -8.402 1.00 82.38 149 GLN A CA 1
ATOM 1235 C C . GLN A 1 149 ? 0.276 1.349 -8.956 1.00 82.38 149 GLN A C 1
ATOM 1237 O O . GLN A 1 149 ? 1.189 1.337 -9.782 1.00 82.38 149 GLN A O 1
ATOM 1242 N N . GLY A 1 150 ? -0.281 0.225 -8.496 1.00 84.06 150 GLY A N 1
ATOM 1243 C CA . GLY A 1 150 ? 0.115 -1.115 -8.948 1.00 84.06 150 GLY A CA 1
ATOM 1244 C C . GLY A 1 150 ? -0.474 -1.500 -10.297 1.00 84.06 150 GLY A C 1
ATOM 1245 O O . GLY A 1 150 ? 0.162 -2.194 -11.087 1.00 84.06 150 GLY A O 1
ATOM 1246 N N . VAL A 1 151 ?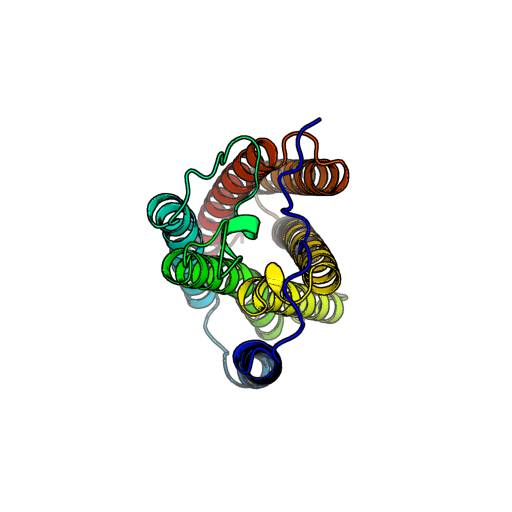 -1.692 -1.032 -10.557 1.00 85.00 151 VAL A N 1
ATOM 1247 C CA . VAL A 1 151 ? -2.463 -1.351 -11.759 1.00 85.00 151 VAL A CA 1
ATOM 1248 C C . VAL A 1 151 ? -2.029 -0.497 -12.951 1.00 85.00 151 VAL A C 1
ATOM 1250 O O . VAL A 1 151 ? -2.072 -0.976 -14.075 1.00 85.00 151 VAL A O 1
ATOM 1253 N N . ILE A 1 152 ? -1.550 0.733 -12.754 1.00 80.25 152 ILE A N 1
ATOM 1254 C CA . ILE A 1 152 ? -1.102 1.599 -13.854 1.00 80.25 152 ILE A CA 1
ATOM 1255 C C . ILE A 1 152 ? 0.432 1.535 -13.978 1.00 80.25 152 ILE A C 1
ATOM 1257 O O . ILE A 1 152 ? 1.135 2.150 -13.169 1.00 80.25 152 ILE A O 1
ATOM 1261 N N . PRO A 1 153 ? 0.985 0.834 -14.993 1.00 74.69 153 PRO A N 1
ATOM 1262 C CA . PRO A 1 153 ? 2.421 0.804 -15.233 1.00 74.69 153 PRO A CA 1
ATOM 1263 C C . PRO A 1 153 ? 3.055 2.193 -15.339 1.00 74.69 153 PRO A C 1
ATOM 1265 O O . PRO A 1 153 ? 2.546 3.084 -16.025 1.00 74.69 153 PRO A O 1
ATOM 1268 N N . ILE A 1 154 ? 4.236 2.354 -14.736 1.00 76.00 154 ILE A N 1
ATOM 1269 C CA . ILE A 1 154 ? 4.974 3.633 -14.709 1.00 76.00 154 ILE A CA 1
ATOM 1270 C C . ILE A 1 154 ? 5.238 4.173 -16.113 1.00 76.00 154 ILE A C 1
ATOM 1272 O O . ILE A 1 154 ? 5.155 5.375 -16.357 1.00 76.00 154 ILE A O 1
ATOM 1276 N N . ASN A 1 155 ? 5.583 3.280 -17.038 1.00 72.75 155 ASN A N 1
ATOM 1277 C CA . ASN A 1 155 ? 5.915 3.622 -18.416 1.00 72.75 155 ASN A CA 1
ATOM 1278 C C . ASN A 1 155 ? 4.706 4.101 -19.239 1.00 72.75 155 ASN A C 1
ATOM 1280 O O . ASN A 1 155 ? 4.912 4.624 -20.329 1.00 72.75 155 ASN A O 1
ATOM 1284 N N . LEU A 1 156 ? 3.471 3.960 -18.742 1.00 71.94 156 LEU A N 1
ATOM 1285 C CA . LEU A 1 156 ? 2.264 4.442 -19.425 1.00 71.94 156 LEU A CA 1
ATOM 1286 C C . LEU A 1 156 ? 1.864 5.863 -19.006 1.00 71.94 156 LEU A C 1
ATOM 1288 O O . LEU A 1 156 ? 1.379 6.627 -19.847 1.00 71.94 156 LEU A O 1
ATOM 1292 N N . SER A 1 157 ? 2.059 6.217 -17.730 1.00 71.00 157 SER A N 1
ATOM 1293 C CA . SER A 1 157 ? 1.760 7.549 -17.187 1.00 71.00 157 SER A CA 1
ATOM 1294 C C . SER A 1 157 ? 2.638 7.876 -15.976 1.00 71.00 157 SER A C 1
ATOM 1296 O O . SER A 1 157 ? 2.304 7.568 -14.832 1.00 71.00 157 SER A O 1
ATOM 1298 N N . PHE A 1 158 ? 3.763 8.550 -16.220 1.00 69.19 158 PHE A N 1
ATOM 1299 C CA . PHE A 1 158 ? 4.652 9.009 -15.150 1.00 69.19 158 PHE A CA 1
ATOM 1300 C C . PHE A 1 158 ? 3.988 10.036 -14.203 1.00 69.19 158 PHE A C 1
ATOM 1302 O O . PHE A 1 158 ? 4.107 9.856 -12.989 1.00 69.19 158 PHE A O 1
ATOM 1309 N N . PRO A 1 159 ? 3.236 11.054 -14.686 1.00 68.69 159 PRO A N 1
ATOM 1310 C CA . PRO A 1 159 ? 2.521 11.981 -13.803 1.00 68.69 159 PRO A CA 1
ATOM 1311 C C . PRO A 1 159 ? 1.443 11.288 -12.963 1.00 68.69 159 PRO A C 1
ATOM 1313 O O . PRO A 1 159 ? 1.351 11.536 -11.763 1.00 68.69 159 PRO A O 1
ATOM 1316 N N . GLY A 1 160 ? 0.680 10.368 -13.569 1.00 68.06 160 GLY A N 1
ATOM 1317 C CA . GLY A 1 160 ? -0.316 9.565 -12.858 1.00 68.06 160 GLY A CA 1
ATOM 1318 C C . GLY A 1 160 ? 0.321 8.717 -11.760 1.00 68.06 160 GLY A C 1
ATOM 1319 O O . GLY A 1 160 ? -0.172 8.696 -10.638 1.00 68.06 160 GLY A O 1
ATOM 1320 N N . HIS A 1 161 ? 1.473 8.105 -12.044 1.00 72.44 161 HIS A N 1
ATOM 1321 C CA . HIS A 1 161 ? 2.187 7.301 -11.060 1.00 72.44 161 HIS A CA 1
ATOM 1322 C C . HIS A 1 161 ? 2.757 8.128 -9.897 1.00 72.44 161 HIS A C 1
ATOM 1324 O O . HIS A 1 161 ? 2.736 7.673 -8.751 1.00 72.44 161 HIS A O 1
ATOM 1330 N N . ILE A 1 162 ? 3.260 9.344 -10.155 1.00 71.50 162 ILE A N 1
ATOM 1331 C CA . ILE A 1 162 ? 3.668 10.271 -9.085 1.00 71.50 162 ILE A CA 1
ATOM 1332 C C . ILE A 1 162 ? 2.463 10.597 -8.205 1.00 71.50 162 ILE A C 1
ATOM 1334 O O . ILE A 1 162 ? 2.553 10.443 -6.991 1.00 71.50 162 ILE A O 1
ATOM 1338 N N . LEU A 1 163 ? 1.334 10.980 -8.806 1.00 71.69 163 LEU A N 1
ATOM 1339 C CA . LEU A 1 163 ? 0.118 11.331 -8.076 1.00 71.69 163 LEU A CA 1
ATOM 1340 C C . LEU A 1 163 ? -0.373 10.172 -7.191 1.00 71.69 163 LEU A C 1
ATOM 1342 O O . LEU A 1 163 ? -0.594 10.360 -5.996 1.00 71.69 163 LEU A O 1
ATOM 1346 N N . THR A 1 164 ? -0.457 8.952 -7.730 1.00 73.25 164 THR A N 1
ATOM 1347 C CA . THR A 1 164 ? -0.846 7.764 -6.949 1.00 73.25 164 THR A CA 1
ATOM 1348 C C . THR A 1 164 ? 0.164 7.425 -5.853 1.00 73.25 164 THR A C 1
ATOM 1350 O O . THR A 1 164 ? -0.224 6.971 -4.783 1.00 73.25 164 THR A O 1
ATOM 1353 N N . THR A 1 165 ? 1.457 7.689 -6.078 1.00 70.75 165 THR A N 1
ATOM 1354 C CA . THR A 1 165 ? 2.505 7.503 -5.060 1.00 70.75 165 THR A CA 1
ATOM 1355 C C . THR A 1 165 ? 2.327 8.477 -3.891 1.00 70.75 165 THR A C 1
ATOM 1357 O O . THR A 1 165 ? 2.493 8.090 -2.737 1.00 70.75 165 THR A O 1
ATOM 1360 N N . VAL A 1 166 ? 1.942 9.727 -4.165 1.00 70.69 166 VAL A N 1
ATOM 1361 C CA . VAL A 1 166 ? 1.617 10.709 -3.117 1.00 70.69 166 VAL A CA 1
ATOM 1362 C C . VAL A 1 166 ? 0.413 10.258 -2.302 1.00 70.69 166 VAL A C 1
ATOM 1364 O O . VAL A 1 166 ? 0.488 10.246 -1.075 1.00 70.69 166 VAL A O 1
ATOM 1367 N N . PHE A 1 167 ? -0.661 9.815 -2.962 1.00 71.00 167 PHE A N 1
ATOM 1368 C CA . PHE A 1 167 ? -1.835 9.278 -2.271 1.00 71.00 167 PHE A CA 1
ATOM 1369 C C . PHE A 1 167 ? -1.511 8.034 -1.440 1.00 71.00 167 PHE A C 1
ATOM 1371 O O . PHE A 1 167 ? -2.018 7.900 -0.329 1.00 71.00 167 PHE A O 1
ATOM 1378 N N . ALA A 1 168 ? -0.619 7.165 -1.920 1.00 70.94 168 ALA A N 1
ATOM 1379 C CA . ALA A 1 168 ? -0.157 6.007 -1.167 1.00 70.94 168 ALA A CA 1
ATOM 1380 C C . ALA A 1 168 ? 0.572 6.395 0.128 1.00 70.94 168 ALA A C 1
ATOM 1382 O O . ALA A 1 168 ? 0.309 5.815 1.182 1.00 70.94 168 ALA A O 1
ATOM 1383 N N . PHE A 1 169 ? 1.444 7.406 0.082 1.00 71.44 169 PHE A N 1
ATOM 1384 C CA . PHE A 1 169 ? 2.113 7.906 1.284 1.00 71.44 169 PHE A CA 1
ATOM 1385 C C . PHE A 1 169 ? 1.163 8.635 2.226 1.00 71.44 169 PHE A C 1
ATOM 1387 O O . PHE A 1 169 ? 1.215 8.394 3.430 1.00 71.44 169 PHE A O 1
ATOM 1394 N N . ALA A 1 170 ? 0.276 9.477 1.695 1.00 69.19 170 ALA A N 1
ATOM 1395 C CA . ALA A 1 170 ? -0.740 10.154 2.490 1.00 69.19 170 ALA A CA 1
ATOM 1396 C C . ALA A 1 170 ? -1.650 9.142 3.207 1.00 69.19 170 ALA A C 1
ATOM 1398 O O . ALA A 1 170 ? -1.868 9.268 4.408 1.00 69.19 170 ALA A O 1
ATOM 1399 N N . GLY A 1 171 ? -2.091 8.090 2.509 1.00 69.00 171 GLY A N 1
ATOM 1400 C CA . GLY A 1 171 ? -2.878 6.997 3.083 1.00 69.00 171 GLY A CA 1
ATOM 1401 C C . GLY A 1 171 ? -2.122 6.213 4.158 1.00 69.00 171 GLY A C 1
ATOM 1402 O O . GLY A 1 171 ? -2.673 5.933 5.220 1.00 69.00 171 GLY A O 1
ATOM 1403 N N . ALA A 1 172 ? -0.838 5.912 3.936 1.00 69.81 172 ALA A N 1
ATOM 1404 C CA . ALA A 1 172 ? -0.005 5.241 4.933 1.00 69.81 172 ALA A CA 1
ATOM 1405 C C . ALA A 1 172 ? 0.218 6.107 6.187 1.00 69.81 172 ALA A C 1
ATOM 1407 O O . ALA A 1 172 ? 0.177 5.589 7.303 1.00 69.81 172 ALA A O 1
ATOM 1408 N N . ILE A 1 173 ? 0.433 7.416 6.028 1.00 69.94 173 ILE A N 1
ATOM 1409 C CA . ILE A 1 173 ? 0.554 8.359 7.149 1.00 69.94 173 ILE A CA 1
ATOM 1410 C C . ILE A 1 173 ? -0.776 8.453 7.901 1.00 69.94 173 ILE A C 1
ATOM 1412 O O . ILE A 1 173 ? -0.782 8.300 9.121 1.00 69.94 173 ILE A O 1
ATOM 1416 N N . ALA A 1 174 ? -1.892 8.624 7.184 1.00 69.69 174 ALA A N 1
ATOM 1417 C CA . ALA A 1 174 ? -3.229 8.675 7.767 1.00 69.69 174 ALA A CA 1
ATOM 1418 C C . ALA A 1 174 ? -3.509 7.425 8.607 1.00 69.69 174 ALA A C 1
ATOM 1420 O O . ALA A 1 174 ? -3.831 7.548 9.783 1.00 69.69 174 ALA A O 1
ATOM 1421 N N . MET A 1 175 ? -3.278 6.228 8.058 1.00 71.25 175 MET A N 1
ATOM 1422 C CA . MET A 1 175 ? -3.440 4.964 8.783 1.00 71.25 175 MET A CA 1
ATOM 1423 C C . MET A 1 175 ? -2.621 4.928 10.081 1.00 71.25 175 MET A C 1
ATOM 1425 O O . MET A 1 175 ? -3.125 4.474 11.100 1.00 71.25 175 MET A O 1
ATOM 1429 N N . ASN A 1 176 ? -1.389 5.445 10.093 1.00 69.81 176 ASN A N 1
ATOM 1430 C CA . ASN A 1 176 ? -0.579 5.478 11.317 1.00 69.81 176 ASN A CA 1
ATOM 1431 C C . ASN A 1 176 ? -1.081 6.490 12.353 1.00 69.81 176 ASN A C 1
ATOM 1433 O O . ASN A 1 176 ? -1.061 6.191 13.545 1.00 69.81 176 ASN A O 1
ATOM 1437 N N . ILE A 1 177 ? -1.564 7.654 11.916 1.00 68.69 177 ILE A N 1
ATOM 1438 C CA . ILE A 1 177 ? -2.212 8.636 12.798 1.00 68.69 177 ILE A CA 1
ATOM 1439 C C . ILE A 1 177 ? -3.501 8.050 13.388 1.00 68.69 177 ILE A C 1
ATOM 1441 O O . ILE A 1 177 ? -3.771 8.207 14.572 1.00 68.69 177 ILE A O 1
ATOM 1445 N N . ILE A 1 178 ? -4.274 7.314 12.595 1.00 69.00 178 ILE A N 1
ATOM 1446 C CA . ILE A 1 178 ? -5.511 6.675 13.051 1.00 69.00 178 ILE A CA 1
ATOM 1447 C C . ILE A 1 178 ? -5.208 5.557 14.047 1.00 69.00 178 ILE A C 1
ATOM 1449 O O . ILE A 1 178 ? -5.838 5.502 15.096 1.00 69.00 178 ILE A O 1
ATOM 1453 N N . MET A 1 179 ? -4.210 4.712 13.777 1.00 67.56 179 MET A N 1
ATOM 1454 C CA . MET A 1 179 ? -3.768 3.690 14.732 1.00 67.56 179 MET A CA 1
ATOM 1455 C C . MET A 1 179 ? -3.321 4.326 16.055 1.00 67.56 179 MET A C 1
ATOM 1457 O O . MET A 1 179 ? -3.676 3.831 17.121 1.00 67.56 179 MET A O 1
ATOM 1461 N N . LEU A 1 180 ? -2.623 5.467 16.009 1.00 67.56 180 LEU A N 1
ATOM 1462 C CA . LEU A 1 180 ? -2.295 6.253 17.203 1.00 67.56 180 LEU A CA 1
ATOM 1463 C C . LEU A 1 180 ? -3.531 6.714 17.971 1.00 67.56 180 LEU A C 1
ATOM 1465 O O . LEU A 1 180 ? -3.560 6.570 19.192 1.00 67.56 180 LEU A O 1
ATOM 1469 N N . LEU A 1 181 ? -4.519 7.281 17.279 1.00 67.38 181 LEU A N 1
ATOM 1470 C CA . LEU A 1 181 ? -5.745 7.795 17.892 1.00 67.38 181 LEU A CA 1
ATOM 1471 C C . LEU A 1 181 ? -6.589 6.664 18.487 1.00 67.38 181 LEU A C 1
ATOM 1473 O O . LEU A 1 181 ? -6.995 6.759 19.641 1.00 67.38 181 LEU A O 1
ATOM 1477 N N . LEU A 1 182 ? -6.761 5.563 17.749 1.00 65.88 182 LEU A N 1
ATOM 1478 C CA . LEU A 1 182 ? -7.451 4.361 18.212 1.00 65.88 182 LEU A CA 1
ATOM 1479 C C . LEU A 1 182 ? -6.814 3.837 19.499 1.00 65.88 182 LEU A C 1
ATOM 1481 O O . LEU A 1 182 ? -7.466 3.798 20.537 1.00 65.88 182 LEU A O 1
ATOM 1485 N N . PHE A 1 183 ? -5.519 3.516 19.491 1.00 64.00 183 PHE A N 1
ATOM 1486 C CA . PHE A 1 183 ? -4.862 2.978 20.687 1.00 64.00 183 PHE A CA 1
ATOM 1487 C C . PHE A 1 183 ? -4.742 3.985 21.843 1.00 64.00 183 PHE A C 1
ATOM 1489 O O . PHE A 1 183 ? -4.609 3.563 22.996 1.00 64.00 183 PHE A O 1
ATOM 1496 N N . SER A 1 184 ? -4.796 5.290 21.558 1.00 63.19 184 SER A N 1
ATOM 1497 C CA . SER A 1 184 ? -4.881 6.327 22.594 1.00 63.19 184 SER A CA 1
ATOM 1498 C C . SER A 1 184 ? -6.255 6.352 23.262 1.00 63.19 184 SER A C 1
ATOM 1500 O O . SER A 1 184 ? -6.315 6.470 24.483 1.00 63.19 184 SER A O 1
ATOM 1502 N N . ASN A 1 185 ? -7.332 6.171 22.492 1.00 59.56 185 ASN A N 1
ATOM 1503 C CA . ASN A 1 185 ? -8.703 6.124 23.005 1.00 59.56 185 ASN A CA 1
ATOM 1504 C C . ASN A 1 185 ? -9.022 4.827 23.764 1.00 59.56 185 ASN A C 1
ATOM 1506 O O . ASN A 1 185 ? -9.807 4.867 24.703 1.00 59.56 185 ASN A O 1
ATOM 1510 N N . PHE A 1 186 ? -8.378 3.698 23.442 1.00 58.72 186 PHE A N 1
ATOM 1511 C CA . PHE A 1 186 ? -8.592 2.435 24.173 1.00 58.72 186 PHE A CA 1
ATOM 1512 C C . PHE A 1 186 ? -7.910 2.358 25.547 1.00 58.72 186 PHE A C 1
ATOM 1514 O O . PHE A 1 186 ? -7.959 1.311 26.185 1.00 58.72 186 PHE A O 1
ATOM 1521 N N . GLY A 1 187 ? -7.278 3.436 26.029 1.00 52.25 187 GLY A N 1
ATOM 1522 C CA . GLY A 1 187 ? -6.758 3.477 27.401 1.00 52.25 187 GLY A CA 1
ATOM 1523 C C . GLY A 1 187 ? -5.680 2.424 27.670 1.00 52.25 187 GLY A C 1
ATOM 1524 O O . GLY A 1 187 ? -5.655 1.794 28.724 1.00 52.25 187 GLY A O 1
ATOM 1525 N N . SER A 1 188 ? -4.785 2.202 26.703 1.00 58.47 188 SER A N 1
ATOM 1526 C CA . SER A 1 188 ? -3.753 1.168 26.818 1.00 58.47 188 SER A CA 1
ATOM 1527 C C . SER A 1 188 ? -2.896 1.367 28.055 1.00 58.47 188 SER A C 1
ATOM 1529 O O . SER A 1 188 ? -2.225 2.389 28.203 1.00 58.47 188 SER A O 1
ATOM 1531 N N . LYS A 1 189 ? -2.827 0.308 28.870 1.00 61.72 189 LYS A N 1
ATOM 1532 C CA . LYS A 1 189 ? -1.864 0.128 29.967 1.00 61.72 189 LYS A CA 1
ATOM 1533 C C . LYS A 1 189 ? -0.408 0.341 29.519 1.00 61.72 189 LYS A C 1
ATOM 1535 O O . LYS A 1 189 ? 0.460 0.621 30.340 1.00 61.72 189 LYS A O 1
ATOM 1540 N N . TYR A 1 190 ? -0.142 0.244 28.215 1.00 67.50 190 TYR A N 1
ATOM 1541 C CA . TYR A 1 190 ? 1.166 0.408 27.589 1.00 67.50 190 TYR A CA 1
ATOM 1542 C C . TYR A 1 190 ? 1.127 1.519 26.522 1.00 67.50 190 TYR A C 1
ATOM 1544 O O . TYR A 1 190 ? 1.225 1.229 25.323 1.00 67.50 190 TYR A O 1
ATOM 1552 N N . PRO A 1 191 ? 1.010 2.803 26.922 1.00 68.62 191 PRO A N 1
ATOM 1553 C CA . PRO A 1 191 ? 0.900 3.938 26.000 1.00 68.62 191 PRO A CA 1
ATOM 1554 C C . PRO A 1 191 ? 2.066 4.003 25.007 1.00 68.62 191 PRO A C 1
ATOM 1556 O O . PRO A 1 191 ? 1.897 4.297 23.827 1.00 68.62 191 PRO A O 1
ATOM 1559 N N . TRP A 1 192 ? 3.266 3.662 25.466 1.00 74.75 192 TRP A N 1
ATOM 1560 C CA . TRP A 1 192 ? 4.476 3.712 24.650 1.00 74.75 192 TRP A CA 1
ATOM 1561 C C . TRP A 1 192 ? 4.582 2.575 23.628 1.00 74.75 192 TRP A C 1
ATOM 1563 O O . TRP A 1 192 ? 5.237 2.752 22.601 1.00 74.75 192 TRP A O 1
ATOM 1573 N N . GLY A 1 193 ? 3.893 1.451 23.862 1.00 71.31 193 GLY A N 1
ATOM 1574 C CA . GLY A 1 193 ? 3.951 0.263 23.008 1.00 71.31 193 GLY A CA 1
ATOM 1575 C C . GLY A 1 193 ? 3.388 0.481 21.602 1.00 71.31 193 GLY A C 1
ATOM 1576 O O . GLY A 1 193 ? 3.864 -0.144 20.664 1.00 71.31 193 GLY A O 1
ATOM 1577 N N . TYR A 1 194 ? 2.426 1.393 21.431 1.00 71.12 194 TYR A N 1
ATOM 1578 C CA . TYR A 1 194 ? 1.900 1.772 20.111 1.00 71.12 194 TYR A CA 1
ATOM 1579 C C . TYR A 1 194 ? 2.374 3.161 19.661 1.00 71.12 194 TYR A C 1
ATOM 1581 O O . TYR A 1 194 ? 2.531 3.387 18.463 1.00 71.12 194 TYR A O 1
ATOM 1589 N N . ARG A 1 195 ? 2.664 4.089 20.589 1.00 77.94 195 ARG A N 1
ATOM 1590 C CA . ARG A 1 195 ? 3.125 5.444 20.235 1.00 77.94 195 ARG A CA 1
ATOM 1591 C C . ARG A 1 195 ? 4.483 5.445 19.546 1.00 77.94 195 ARG A C 1
ATOM 1593 O O . ARG A 1 195 ? 4.641 6.107 18.524 1.00 77.94 195 ARG A O 1
ATOM 1600 N N . ILE A 1 196 ? 5.452 4.701 20.086 1.00 82.19 196 ILE A N 1
ATOM 1601 C CA . ILE A 1 196 ? 6.814 4.665 19.537 1.00 82.19 196 ILE A CA 1
ATOM 1602 C C . ILE A 1 196 ? 6.818 4.094 18.111 1.00 82.19 196 ILE A C 1
ATOM 1604 O O . ILE A 1 196 ? 7.316 4.786 17.217 1.00 82.19 196 ILE A O 1
ATOM 1608 N N . PRO A 1 197 ? 6.232 2.908 17.837 1.00 82.75 197 PRO A N 1
ATOM 1609 C CA . PRO A 1 197 ? 6.199 2.392 16.473 1.00 82.75 197 PRO A CA 1
ATOM 1610 C C . PRO A 1 197 ? 5.469 3.320 15.497 1.00 82.75 197 PRO A C 1
ATOM 1612 O O . PRO A 1 197 ? 5.905 3.479 14.356 1.00 82.75 197 PRO A O 1
ATOM 1615 N N . ALA A 1 198 ? 4.401 3.991 15.925 1.00 79.19 198 ALA A N 1
ATOM 1616 C CA . ALA A 1 198 ? 3.704 4.933 15.061 1.00 79.19 198 ALA A CA 1
ATOM 1617 C C . ALA A 1 198 ? 4.540 6.159 14.693 1.00 79.19 198 ALA A C 1
ATOM 1619 O O . ALA A 1 198 ? 4.603 6.530 13.522 1.00 79.19 198 ALA A O 1
ATOM 1620 N N . ILE A 1 199 ? 5.205 6.775 15.677 1.00 82.00 199 ILE A N 1
ATOM 1621 C CA . ILE A 1 199 ? 6.080 7.931 15.452 1.00 82.00 199 ILE A CA 1
ATOM 1622 C C . ILE A 1 199 ? 7.215 7.544 14.501 1.00 82.00 199 ILE A C 1
ATOM 1624 O O . ILE A 1 199 ? 7.455 8.249 13.519 1.00 82.00 199 ILE A O 1
ATOM 1628 N N . ILE A 1 200 ? 7.865 6.398 14.739 1.00 86.75 200 ILE A N 1
ATOM 1629 C CA . ILE A 1 200 ? 8.916 5.874 13.855 1.00 86.75 200 ILE A CA 1
ATOM 1630 C C . ILE A 1 200 ? 8.371 5.715 12.433 1.00 86.75 200 ILE A C 1
ATOM 1632 O O . ILE A 1 200 ? 8.997 6.170 11.477 1.00 86.75 200 ILE A O 1
ATOM 1636 N N . GLN A 1 201 ? 7.185 5.127 12.282 1.00 84.69 201 GLN A N 1
ATOM 1637 C CA . GLN A 1 201 ? 6.590 4.897 10.973 1.00 84.69 201 GLN A CA 1
ATOM 1638 C C . GLN A 1 201 ? 6.213 6.194 10.244 1.00 84.69 201 GLN A C 1
ATOM 1640 O O . GLN A 1 201 ? 6.417 6.290 9.029 1.00 84.69 201 GLN A O 1
ATOM 1645 N N . ILE A 1 202 ? 5.702 7.201 10.955 1.00 83.69 202 ILE A N 1
ATOM 1646 C CA . ILE A 1 202 ? 5.419 8.530 10.395 1.00 83.69 202 ILE A CA 1
ATOM 1647 C C . ILE A 1 202 ? 6.720 9.173 9.904 1.00 83.69 202 ILE A C 1
ATOM 1649 O O . ILE A 1 202 ? 6.792 9.588 8.746 1.00 83.69 202 ILE A O 1
ATOM 1653 N N . ILE A 1 203 ? 7.770 9.179 10.732 1.00 87.38 203 ILE A N 1
ATOM 1654 C CA . ILE A 1 203 ? 9.085 9.726 10.366 1.00 87.38 203 ILE A CA 1
ATOM 1655 C C . ILE A 1 203 ? 9.637 9.006 9.132 1.00 87.38 203 ILE A C 1
ATOM 1657 O O . ILE A 1 203 ? 10.003 9.654 8.153 1.00 87.38 203 ILE A O 1
ATOM 1661 N N . CYS A 1 204 ? 9.651 7.672 9.124 1.00 88.25 204 CYS A N 1
ATOM 1662 C CA . CYS A 1 204 ? 10.143 6.901 7.984 1.00 88.25 204 CYS A CA 1
ATOM 1663 C C . CYS A 1 204 ? 9.316 7.140 6.711 1.00 88.25 204 CYS A C 1
ATOM 1665 O O . CYS A 1 204 ? 9.887 7.166 5.620 1.00 88.25 204 CYS A O 1
ATOM 1667 N N . SER A 1 205 ? 8.003 7.364 6.829 1.00 84.38 205 SER A N 1
ATOM 1668 C CA . SER A 1 205 ? 7.134 7.704 5.692 1.00 84.38 205 SER A CA 1
ATOM 1669 C C . SER A 1 205 ? 7.472 9.080 5.116 1.00 84.38 205 SER A C 1
ATOM 1671 O O . SER A 1 205 ? 7.655 9.200 3.905 1.00 84.38 205 SER A O 1
ATOM 1673 N N . ILE A 1 206 ? 7.639 10.095 5.971 1.00 84.81 206 ILE A N 1
ATOM 1674 C CA . ILE A 1 206 ? 8.029 11.453 5.558 1.00 84.81 206 ILE A CA 1
ATOM 1675 C C . ILE A 1 206 ? 9.410 11.434 4.898 1.00 84.81 206 ILE A C 1
ATOM 1677 O O . ILE A 1 206 ? 9.584 11.967 3.804 1.00 84.81 206 ILE A O 1
ATOM 1681 N N . VAL A 1 207 ? 10.391 10.781 5.524 1.00 88.94 207 VAL A N 1
ATOM 1682 C CA . VAL A 1 207 ? 11.760 10.715 4.999 1.00 88.94 207 VAL A CA 1
ATOM 1683 C C . VAL A 1 207 ? 11.801 9.975 3.661 1.00 88.94 207 VAL A C 1
ATOM 1685 O O . VAL A 1 207 ? 12.485 10.421 2.736 1.00 88.94 207 VAL A O 1
ATOM 1688 N N . TYR A 1 208 ? 11.056 8.876 3.514 1.00 85.81 208 TYR A N 1
ATOM 1689 C CA . TYR A 1 208 ? 10.972 8.177 2.236 1.00 85.81 208 TYR A CA 1
ATOM 1690 C C . TYR A 1 208 ? 10.297 9.037 1.161 1.00 85.81 208 TYR A C 1
ATOM 1692 O O . TYR A 1 208 ? 10.840 9.149 0.063 1.00 85.81 208 TYR A O 1
ATOM 1700 N N . MET A 1 209 ? 9.192 9.714 1.475 1.00 82.94 209 MET A N 1
ATOM 1701 C CA . MET A 1 209 ? 8.527 10.631 0.547 1.00 82.94 209 MET A CA 1
ATOM 1702 C C . MET A 1 209 ? 9.471 11.754 0.084 1.00 82.94 209 MET A C 1
ATOM 1704 O O . MET A 1 209 ? 9.644 11.963 -1.119 1.00 82.94 209 MET A O 1
ATOM 1708 N N . THR A 1 210 ? 10.161 12.421 1.012 1.00 84.94 210 THR A N 1
ATOM 1709 C CA . THR A 1 210 ? 11.153 13.461 0.698 1.00 84.94 210 THR A CA 1
ATOM 1710 C C . THR A 1 210 ? 12.282 12.908 -0.166 1.00 84.94 210 THR A C 1
ATOM 1712 O O . THR A 1 210 ? 12.653 13.514 -1.172 1.00 84.94 210 THR A O 1
ATOM 1715 N N . SER A 1 211 ? 12.806 11.729 0.168 1.00 85.06 211 SER A N 1
ATOM 1716 C CA . SER A 1 211 ? 13.835 11.046 -0.620 1.00 85.06 211 SER A CA 1
ATOM 1717 C C . SER A 1 211 ? 13.358 10.683 -2.032 1.00 85.06 211 SER A C 1
ATOM 1719 O O . SER A 1 211 ? 14.126 10.783 -2.991 1.00 85.06 211 SER A O 1
ATOM 1721 N N . TYR A 1 212 ? 12.091 10.296 -2.181 1.00 79.38 212 TYR A N 1
ATOM 1722 C CA . TYR A 1 212 ? 11.478 9.984 -3.467 1.00 79.38 212 TYR A CA 1
ATOM 1723 C C . TYR A 1 212 ? 11.420 11.218 -4.374 1.00 79.38 212 TYR A C 1
ATOM 1725 O O . TYR A 1 212 ? 11.874 11.156 -5.518 1.00 79.38 212 TYR A O 1
ATOM 1733 N N . PHE A 1 213 ? 10.956 12.357 -3.852 1.00 80.31 213 PHE A N 1
ATOM 1734 C CA . PHE A 1 213 ? 10.870 13.612 -4.607 1.00 80.31 213 PHE A CA 1
ATOM 1735 C C . PHE A 1 213 ? 12.232 14.227 -4.927 1.00 80.31 213 PHE A C 1
ATOM 1737 O O . PHE A 1 213 ? 12.485 14.619 -6.064 1.00 80.31 213 PHE A O 1
ATOM 1744 N N . THR A 1 214 ? 13.136 14.256 -3.948 1.00 82.50 214 THR A N 1
ATOM 1745 C CA . THR A 1 214 ? 14.506 14.773 -4.120 1.00 82.50 214 THR A CA 1
ATOM 1746 C C . THR A 1 214 ? 15.412 13.806 -4.885 1.00 82.50 214 THR A C 1
ATOM 1748 O O . THR A 1 214 ? 16.537 14.152 -5.238 1.00 82.50 214 THR A O 1
ATOM 1751 N N . ARG A 1 215 ? 14.940 12.575 -5.137 1.00 77.44 215 ARG A N 1
ATOM 1752 C CA . ARG A 1 215 ? 15.701 11.455 -5.718 1.00 77.44 215 ARG A CA 1
ATOM 1753 C C . ARG A 1 215 ? 16.965 11.097 -4.922 1.00 77.44 215 ARG A C 1
ATOM 1755 O O . ARG A 1 215 ? 17.869 10.434 -5.438 1.00 77.44 215 ARG A O 1
ATOM 1762 N N . ALA A 1 216 ? 17.026 11.474 -3.647 1.00 83.50 216 ALA A N 1
ATOM 1763 C CA . ALA A 1 216 ? 18.171 11.258 -2.773 1.00 83.50 216 ALA A CA 1
ATOM 1764 C C . ALA A 1 216 ? 18.115 9.873 -2.105 1.00 83.50 216 ALA A C 1
ATOM 1766 O O . ALA A 1 216 ? 17.609 9.726 -0.996 1.00 83.50 216 ALA A O 1
ATOM 1767 N N . LYS A 1 217 ? 18.664 8.843 -2.764 1.00 84.00 217 LYS A N 1
ATOM 1768 C CA . LYS A 1 217 ? 18.705 7.440 -2.277 1.00 84.00 217 LYS A CA 1
ATOM 1769 C C . LYS A 1 217 ? 17.319 6.821 -1.939 1.00 84.00 217 LYS A C 1
ATOM 1771 O O . LYS A 1 217 ? 17.195 6.167 -0.900 1.00 84.00 217 LYS A O 1
ATOM 1776 N N . PRO A 1 218 ? 16.295 6.929 -2.808 1.00 79.62 218 PRO A N 1
ATOM 1777 C CA . PRO A 1 218 ? 14.937 6.450 -2.511 1.00 79.62 218 PRO A CA 1
ATOM 1778 C C . PRO A 1 218 ? 14.846 4.956 -2.191 1.00 79.62 218 PRO A C 1
ATOM 1780 O O . PRO A 1 218 ? 14.059 4.561 -1.336 1.00 79.62 218 PRO A O 1
ATOM 1783 N N . GLY A 1 219 ? 15.692 4.115 -2.795 1.00 81.50 219 GLY A N 1
ATOM 1784 C CA . GLY A 1 219 ? 15.733 2.686 -2.460 1.00 81.50 219 GLY A CA 1
ATOM 1785 C C . GLY A 1 219 ? 16.187 2.382 -1.021 1.00 81.50 219 GLY A C 1
ATOM 1786 O O . GLY A 1 219 ? 15.738 1.405 -0.425 1.00 81.50 219 GLY A O 1
ATOM 1787 N N . PHE A 1 220 ? 17.053 3.212 -0.429 1.00 86.81 220 PHE A N 1
ATOM 1788 C CA . PHE A 1 220 ? 17.477 3.055 0.968 1.00 86.81 220 PHE A CA 1
ATOM 1789 C C . PHE A 1 220 ? 16.342 3.404 1.933 1.00 86.81 220 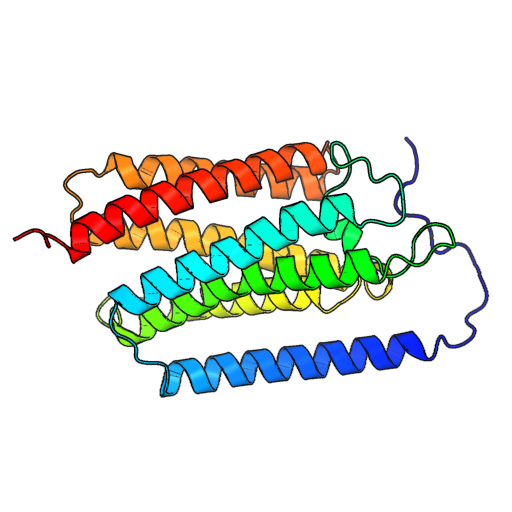PHE A C 1
ATOM 1791 O O . PHE A 1 220 ? 16.000 2.596 2.795 1.00 86.81 220 PHE A O 1
ATOM 1798 N N . PHE A 1 221 ? 15.719 4.568 1.745 1.00 87.94 221 PHE A N 1
ATOM 1799 C CA . PHE A 1 221 ? 14.645 5.022 2.626 1.00 87.94 221 PHE A CA 1
ATOM 1800 C C . PHE A 1 221 ? 13.360 4.211 2.464 1.00 87.94 221 PHE A C 1
ATOM 1802 O O . PHE A 1 221 ? 12.658 4.011 3.449 1.00 87.94 221 PHE A O 1
ATOM 1809 N N . GLN A 1 222 ? 13.109 3.623 1.291 1.00 85.56 222 GLN A N 1
ATOM 1810 C CA . GLN A 1 222 ? 12.041 2.637 1.156 1.00 85.56 222 GLN A CA 1
ATOM 1811 C C . GLN A 1 222 ? 12.265 1.414 2.049 1.00 85.56 222 GLN A C 1
ATOM 1813 O O . GLN A 1 222 ? 11.319 0.911 2.642 1.00 85.56 222 GLN A O 1
ATOM 1818 N N . LYS A 1 223 ? 13.498 0.902 2.149 1.00 86.25 223 LYS A N 1
ATOM 1819 C CA . LYS A 1 223 ? 13.777 -0.254 3.015 1.00 86.25 223 LYS A CA 1
ATOM 1820 C C . LYS A 1 223 ? 13.563 0.093 4.480 1.00 86.25 223 LYS A C 1
ATOM 1822 O O . LYS A 1 223 ? 12.982 -0.717 5.188 1.00 86.25 223 LYS A O 1
ATOM 1827 N N . LEU A 1 224 ? 13.997 1.284 4.905 1.00 88.81 224 LEU A N 1
ATOM 1828 C CA . LEU A 1 224 ? 13.711 1.784 6.250 1.00 88.81 224 LEU A CA 1
ATOM 1829 C C . LEU A 1 224 ? 12.205 1.867 6.492 1.00 88.81 224 LEU A C 1
ATOM 1831 O O . LEU A 1 224 ? 11.745 1.358 7.502 1.00 88.81 224 LEU A O 1
ATOM 1835 N N . TRP A 1 225 ? 11.452 2.406 5.532 1.00 87.44 225 TRP A N 1
ATOM 1836 C CA . TRP A 1 225 ? 9.995 2.479 5.592 1.00 87.44 225 TRP A CA 1
ATOM 1837 C C . TRP A 1 225 ? 9.318 1.105 5.665 1.00 87.44 225 TRP A C 1
ATOM 1839 O O . TRP A 1 225 ? 8.389 0.926 6.441 1.00 87.44 225 TRP A O 1
ATOM 1849 N N . VAL A 1 226 ? 9.785 0.112 4.900 1.00 86.25 226 VAL A N 1
ATOM 1850 C CA . VAL A 1 226 ? 9.260 -1.262 4.987 1.00 86.25 226 VAL A CA 1
ATOM 1851 C C . VAL A 1 226 ? 9.567 -1.867 6.357 1.00 86.25 226 VAL A C 1
ATOM 1853 O O . VAL A 1 226 ? 8.675 -2.443 6.964 1.00 86.25 226 VAL A O 1
ATOM 1856 N N . ILE A 1 227 ? 10.794 -1.710 6.866 1.00 88.94 227 ILE A N 1
ATOM 1857 C CA . ILE A 1 227 ? 11.198 -2.239 8.179 1.00 88.94 227 ILE A CA 1
ATOM 1858 C C . ILE A 1 227 ? 10.389 -1.589 9.302 1.00 88.94 227 ILE A C 1
ATOM 1860 O O . ILE A 1 227 ? 9.889 -2.299 10.172 1.00 88.94 227 ILE A O 1
ATOM 1864 N N . SER A 1 228 ? 10.237 -0.263 9.284 1.00 87.94 228 SER A N 1
ATOM 1865 C CA . SER A 1 228 ? 9.428 0.439 10.277 1.00 87.94 228 SER A CA 1
ATOM 1866 C C . SER A 1 228 ? 7.968 0.014 10.189 1.00 87.94 228 SER A C 1
ATOM 1868 O O . SER A 1 228 ? 7.350 -0.212 11.220 1.00 87.94 228 SER A O 1
ATOM 1870 N N . PHE A 1 229 ? 7.439 -0.204 8.981 1.00 84.75 229 PHE A N 1
ATOM 1871 C CA . PHE A 1 229 ? 6.057 -0.637 8.804 1.00 84.75 229 PHE A CA 1
ATOM 1872 C C . PHE A 1 229 ? 5.864 -2.034 9.390 1.00 84.75 229 PHE A C 1
ATOM 1874 O O . PHE A 1 229 ? 4.921 -2.263 10.141 1.00 84.75 229 PHE A O 1
ATOM 1881 N N . SER A 1 230 ? 6.785 -2.955 9.097 1.00 86.44 230 SER A N 1
ATOM 1882 C CA . SER A 1 230 ? 6.818 -4.296 9.678 1.00 86.44 230 SER A CA 1
ATOM 1883 C C . SER A 1 230 ? 6.884 -4.267 11.201 1.00 86.44 230 SER A C 1
ATOM 1885 O O . SER A 1 230 ? 6.147 -4.990 11.866 1.00 86.44 230 SER A O 1
ATOM 1887 N N . PHE A 1 231 ? 7.743 -3.414 11.756 1.00 85.19 231 PHE A N 1
ATOM 1888 C CA . PHE A 1 231 ? 7.888 -3.235 13.194 1.00 85.19 231 PHE A CA 1
ATOM 1889 C C . PHE A 1 231 ? 6.588 -2.727 13.832 1.00 85.19 231 PHE A C 1
ATOM 1891 O O . PHE A 1 231 ? 6.085 -3.346 14.767 1.00 85.19 231 PHE A O 1
ATOM 1898 N N . SER A 1 232 ? 5.994 -1.662 13.289 1.00 80.81 232 SER A N 1
ATOM 1899 C CA . SER A 1 232 ? 4.741 -1.097 13.799 1.00 80.81 232 SER A CA 1
ATOM 1900 C C . SER A 1 232 ? 3.586 -2.069 13.685 1.00 80.81 232 SER A C 1
ATOM 1902 O O . SER A 1 232 ? 2.826 -2.222 14.633 1.00 80.81 232 SER A O 1
ATOM 1904 N N . PHE A 1 233 ? 3.495 -2.791 12.574 1.00 78.81 233 PHE A N 1
ATOM 1905 C CA . PHE A 1 233 ? 2.464 -3.793 12.367 1.00 78.81 233 PHE A CA 1
ATOM 1906 C C . PHE A 1 233 ? 2.521 -4.923 13.407 1.00 78.81 233 PHE A C 1
ATOM 1908 O O . PHE A 1 233 ? 1.496 -5.272 13.991 1.00 78.81 233 PHE A O 1
ATOM 1915 N N . LEU A 1 234 ? 3.715 -5.456 13.691 1.00 77.88 234 LEU A N 1
ATOM 1916 C CA . LEU A 1 234 ? 3.902 -6.499 14.705 1.00 77.88 234 LEU A CA 1
ATOM 1917 C C . LEU A 1 234 ? 3.552 -6.004 16.115 1.00 77.88 234 LEU A C 1
ATOM 1919 O O . LEU A 1 234 ? 2.915 -6.731 16.875 1.00 77.88 234 LEU A O 1
ATOM 1923 N N . PHE A 1 235 ? 3.922 -4.765 16.450 1.00 77.19 235 PHE A N 1
ATOM 1924 C CA . PHE A 1 235 ? 3.586 -4.153 17.739 1.00 77.19 235 PHE A CA 1
ATOM 1925 C C . PHE A 1 235 ? 2.091 -3.852 17.884 1.00 77.19 235 PHE A C 1
ATOM 1927 O O . PHE A 1 235 ? 1.507 -4.100 18.935 1.00 77.19 235 PHE A O 1
ATOM 1934 N N . TYR A 1 236 ? 1.437 -3.352 16.837 1.00 73.88 236 TYR A N 1
ATOM 1935 C CA . TYR A 1 236 ? -0.008 -3.141 16.867 1.00 73.88 236 TYR A CA 1
ATOM 1936 C C . TYR A 1 236 ? -0.758 -4.460 16.979 1.00 73.88 236 TYR A C 1
ATOM 1938 O O . TYR A 1 236 ? -1.720 -4.546 17.737 1.00 73.88 236 TYR A O 1
ATOM 1946 N N . GLY A 1 237 ? -0.311 -5.492 16.262 1.00 70.06 237 GLY A N 1
ATOM 1947 C CA . GLY A 1 237 ? -0.945 -6.799 16.308 1.00 70.06 237 GLY A CA 1
ATOM 1948 C C . GLY A 1 237 ? -0.807 -7.496 17.657 1.00 70.06 237 GLY A C 1
ATOM 1949 O O . GLY A 1 237 ? -1.771 -8.098 18.127 1.00 70.06 237 GLY A O 1
ATOM 1950 N N . SER A 1 238 ? 0.343 -7.370 18.323 1.00 69.38 238 SER A N 1
ATOM 1951 C CA . SER A 1 238 ? 0.522 -7.906 19.676 1.00 69.38 238 SER A CA 1
ATOM 1952 C C . SER A 1 238 ? -0.343 -7.169 20.700 1.00 69.38 238 SER A C 1
ATOM 1954 O O . SER A 1 238 ? -1.004 -7.816 21.509 1.00 69.38 238 SER A O 1
ATOM 1956 N N . ILE A 1 239 ? -0.426 -5.836 20.622 1.00 67.81 239 ILE A N 1
ATOM 1957 C CA . ILE A 1 239 ? -1.297 -5.035 21.492 1.00 67.81 239 ILE A CA 1
ATOM 1958 C C . ILE A 1 239 ? -2.765 -5.387 21.250 1.00 67.81 239 ILE A C 1
ATOM 1960 O O . ILE A 1 239 ? -3.477 -5.697 22.199 1.00 67.81 239 ILE A O 1
ATOM 1964 N N . PHE A 1 240 ? -3.210 -5.408 19.993 1.00 67.25 240 PHE A N 1
ATOM 1965 C CA . PHE A 1 240 ? -4.577 -5.781 19.633 1.00 67.25 240 PHE A CA 1
ATOM 1966 C C . PHE A 1 240 ? -4.946 -7.180 20.146 1.00 67.25 240 PHE A C 1
ATOM 1968 O O . PHE A 1 240 ? -6.017 -7.355 20.721 1.00 67.25 240 PHE A O 1
ATOM 1975 N N . SER A 1 241 ? -4.039 -8.155 20.014 1.00 65.12 241 SER A N 1
ATOM 1976 C CA . SER A 1 241 ? -4.254 -9.515 20.523 1.00 65.12 241 SER A CA 1
ATOM 1977 C C . SER A 1 241 ? -4.455 -9.525 22.043 1.00 65.12 241 SER A C 1
ATOM 1979 O O . SER A 1 241 ? -5.392 -10.153 22.535 1.00 65.12 241 SER A O 1
ATOM 1981 N N . LEU A 1 242 ? -3.629 -8.777 22.786 1.00 63.91 242 LEU A N 1
ATOM 1982 C CA . LEU A 1 242 ? -3.762 -8.633 24.240 1.00 63.91 242 LEU A CA 1
ATOM 1983 C C . LEU A 1 242 ? -5.113 -8.014 24.633 1.00 63.91 242 LEU A C 1
ATOM 1985 O O . LEU A 1 242 ? -5.746 -8.497 25.566 1.00 63.91 242 LEU A O 1
ATOM 1989 N N . TYR A 1 243 ? -5.590 -7.016 23.885 1.00 62.53 243 TYR A N 1
ATOM 1990 C CA . TYR A 1 243 ? -6.903 -6.401 24.101 1.00 62.53 243 TYR A CA 1
ATOM 1991 C C . TYR A 1 243 ? -8.074 -7.345 23.840 1.00 62.53 243 TYR A C 1
ATOM 1993 O O . TYR A 1 243 ? -9.036 -7.350 24.599 1.00 62.53 243 TYR A O 1
ATOM 2001 N N . THR A 1 244 ? -8.011 -8.148 22.777 1.00 61.59 244 THR A N 1
ATOM 2002 C CA . THR A 1 244 ? -9.085 -9.103 22.465 1.00 61.59 244 THR A CA 1
ATOM 2003 C C . THR A 1 244 ? -9.149 -10.277 23.440 1.00 61.59 244 THR A C 1
ATOM 2005 O O . THR A 1 244 ? -10.219 -10.843 23.629 1.00 61.59 244 THR A O 1
ATOM 2008 N N . ILE A 1 245 ? -8.021 -10.652 24.053 1.00 58.81 245 ILE A N 1
ATOM 2009 C CA . ILE A 1 245 ? -7.942 -11.772 25.005 1.00 58.81 245 ILE A CA 1
ATOM 2010 C C . ILE A 1 245 ? -8.255 -11.306 26.435 1.00 58.81 245 ILE A C 1
ATOM 2012 O O . ILE A 1 245 ? -8.730 -12.086 27.259 1.00 58.81 245 ILE A O 1
ATOM 2016 N N . SER A 1 246 ? -7.988 -10.043 26.761 1.00 53.97 246 SER A N 1
ATOM 2017 C CA . SER A 1 246 ? -8.228 -9.473 28.088 1.00 53.97 246 SER A CA 1
ATOM 2018 C C . SER A 1 246 ? -8.557 -7.984 27.959 1.00 53.97 246 SER A C 1
ATOM 2020 O O . SER A 1 246 ? -7.660 -7.150 28.120 1.00 53.97 246 SER A O 1
ATOM 2022 N N . PRO A 1 247 ? -9.815 -7.631 27.630 1.00 55.12 247 PRO A N 1
ATOM 2023 C CA . PRO A 1 247 ? -10.213 -6.232 27.549 1.00 55.12 247 PRO A CA 1
ATOM 2024 C C . PRO A 1 247 ? -9.962 -5.554 28.906 1.00 55.12 247 PRO A C 1
ATOM 2026 O O . PRO A 1 247 ? -10.211 -6.177 29.943 1.00 55.12 247 PRO A O 1
ATOM 2029 N N . PRO A 1 248 ? -9.422 -4.321 28.935 1.00 51.06 248 PRO A N 1
ATOM 2030 C CA . PRO A 1 248 ? -9.317 -3.584 30.184 1.00 51.06 248 PRO A CA 1
ATOM 2031 C C . PRO A 1 248 ? -10.721 -3.392 30.767 1.00 51.06 248 PRO A C 1
ATOM 2033 O O . PRO A 1 248 ? -11.643 -3.023 30.040 1.00 51.06 248 PRO A O 1
ATOM 2036 N N . LEU A 1 249 ? -10.847 -3.723 32.056 1.00 43.12 249 LEU A N 1
ATOM 2037 C CA . LEU A 1 249 ? -12.044 -3.520 32.875 1.00 43.12 249 LEU A CA 1
ATOM 2038 C C . LEU A 1 249 ? -12.421 -2.039 32.959 1.00 43.12 249 LEU A C 1
ATOM 2040 O O . LEU A 1 249 ? -11.485 -1.212 33.085 1.00 43.12 249 LEU A O 1
#

Sequence (249 aa):
MDSHIAPVSGTKDTQNPGRTSFLLWGTVSCFGFIFLIFIGNRYFNLPQIWFFWLILGWYGVWLGSYLKARTVTSYNHRFRIHPTSYIGQTWVKGKSNIRGYWWYMGFSIGLAGMPLFFGFLLEFHFQHLDHINIIIIFLYIGALGIFGQGVIPINLSFPGHILTTVFAFAGAIAMNIIMLLLFSNFGSKYPWGYRIPAIIQIICSIVYMTSYFTRAKPGFFQKLWVISFSFSFLFYGSIFSLYTISPPL